Protein AF-A0A7G1IEY2-F1 (afdb_monomer_lite)

Sequence (251 aa):
MGYYARPDIPIHYLLADTFTVCDHYHSSLLGGTMPNRLYWISGTVNPDGDQGGPQIVEPSIQPKLTFSWRIMPQNLSDAGISWKVYNSKLLGGLNDTSLSRNGYVGSFKAAGDPRSDLARYGIAPTYPMDFVLDVINNRLPQVSWVVPLTVDSEHPSFPIAVGAVTIVNLIRTLLRNPAVWEKTALIIAYDEHGGFFDHVTPPTAPPGTPGEWIPNSVDINKVDGSGGIRGRSVWGTGCHVSLSLPTVEAG

Foldseek 3Di:
DDDDDCVQQVLVVVCVVVFDDDPQFAQFFQADQLQSLCCVWAVACPLACPFQDVPRYQDQFQQAQRGADDTPLVVCVVVVFFEAEAFACPVPPVPRGCQGHQHSLRNHNQCVPCPGPSNVGRGPHHPPPNVLVCLLVVNHTPYYHYRYHPQLQVQPVHRVVSVSVVVVVNVVSNVNHPVRVLPDWDFDDDNHDNPDDDPDDADFDPPPDPSFARPPADQLVPPPPSVPDHDGGGTHDGDTDTGDDDDPPDD

Organism: Mycobacterium kansasii (NCBI:txid1768)

pLDDT: mean 81.99, std 19.35, range [23.39, 98.5]

Radius of gyration: 19.22 Å; chains: 1; bounding box: 55×41×51 Å

Structure (mmCIF, N/CA/C/O backbone):
data_AF-A0A7G1IEY2-F1
#
_entry.id   AF-A0A7G1IEY2-F1
#
loop_
_atom_site.group_PDB
_atom_site.id
_atom_site.type_symbol
_atom_site.label_atom_id
_atom_site.label_alt_id
_atom_site.label_comp_id
_atom_site.label_asym_id
_atom_site.label_entity_id
_atom_site.label_seq_id
_atom_site.pdbx_PDB_ins_code
_atom_site.Cartn_x
_atom_site.Cartn_y
_atom_site.Cartn_z
_atom_site.occupancy
_atom_site.B_iso_or_equiv
_atom_site.auth_seq_id
_atom_site.auth_comp_id
_atom_site.auth_asym_id
_atom_site.auth_atom_id
_atom_site.pdbx_PDB_model_num
ATOM 1 N N . MET A 1 1 ? 26.577 -1.938 13.850 1.00 78.75 1 MET A N 1
ATOM 2 C CA . MET A 1 1 ? 25.259 -1.777 13.204 1.00 78.75 1 MET A CA 1
ATOM 3 C C . MET A 1 1 ? 24.301 -1.229 14.240 1.00 78.75 1 MET A C 1
ATOM 5 O O . MET A 1 1 ? 24.362 -1.698 15.371 1.00 78.75 1 MET A O 1
ATOM 9 N N . GLY A 1 2 ? 23.517 -0.207 13.900 1.00 87.12 2 GLY A N 1
ATOM 10 C CA . GLY A 1 2 ? 22.501 0.339 14.804 1.00 87.12 2 GLY A CA 1
ATOM 11 C C . GLY A 1 2 ? 21.216 -0.481 14.733 1.00 87.12 2 GLY A C 1
ATOM 12 O O . GLY A 1 2 ? 20.882 -0.987 13.666 1.00 87.12 2 GLY A O 1
ATOM 13 N N . TYR A 1 3 ? 20.524 -0.611 15.858 1.00 91.69 3 TYR A N 1
ATOM 14 C CA . TYR A 1 3 ? 19.170 -1.150 15.954 1.00 91.69 3 TYR A CA 1
ATOM 15 C C . TYR A 1 3 ? 18.439 -0.403 17.071 1.00 91.69 3 TYR A C 1
ATOM 17 O O . TYR A 1 3 ? 19.085 0.150 17.965 1.00 91.69 3 TYR A O 1
ATOM 25 N N . TYR A 1 4 ? 17.111 -0.383 17.013 1.00 92.75 4 TYR A N 1
ATOM 26 C CA . TYR A 1 4 ? 16.288 0.209 18.061 1.00 92.75 4 TYR A CA 1
ATOM 27 C C . TYR A 1 4 ? 15.948 -0.825 19.126 1.00 92.75 4 TYR A C 1
ATOM 29 O O . TYR A 1 4 ? 15.553 -1.949 18.818 1.00 92.75 4 TYR A O 1
ATOM 37 N N . ALA A 1 5 ? 16.090 -0.433 20.384 1.00 95.94 5 ALA A N 1
ATOM 38 C CA . ALA A 1 5 ? 15.617 -1.192 21.522 1.00 95.94 5 ALA A CA 1
ATOM 39 C C . ALA A 1 5 ? 14.199 -0.752 21.913 1.00 95.94 5 ALA A C 1
ATOM 41 O O . ALA A 1 5 ? 13.664 0.265 21.465 1.00 95.94 5 ALA A O 1
ATOM 42 N N . ARG A 1 6 ? 13.587 -1.513 22.822 1.00 96.00 6 ARG A N 1
ATOM 43 C CA . ARG A 1 6 ? 12.236 -1.247 23.333 1.00 96.00 6 ARG A CA 1
ATOM 44 C C . ARG A 1 6 ? 12.001 0.180 23.853 1.00 96.00 6 ARG A C 1
ATOM 46 O O . ARG A 1 6 ? 10.926 0.710 23.579 1.00 96.00 6 ARG A O 1
ATOM 53 N N . PRO A 1 7 ? 12.950 0.829 24.557 1.00 96.50 7 PRO A N 1
ATOM 54 C CA . PRO A 1 7 ? 12.790 2.222 24.976 1.00 96.50 7 PRO A CA 1
ATOM 55 C C . PRO A 1 7 ? 12.792 3.234 23.823 1.00 96.50 7 PRO A C 1
ATOM 57 O O . PRO A 1 7 ? 12.244 4.320 23.990 1.00 96.50 7 PRO A O 1
ATOM 60 N N . ASP A 1 8 ? 13.381 2.891 22.676 1.00 94.94 8 ASP A N 1
ATOM 61 C CA . ASP A 1 8 ? 13.518 3.812 21.545 1.00 94.94 8 ASP A CA 1
ATOM 62 C C . ASP A 1 8 ? 12.250 3.850 20.679 1.00 94.94 8 ASP A C 1
ATOM 64 O O . ASP A 1 8 ? 11.864 4.908 20.182 1.00 94.94 8 ASP A O 1
ATOM 68 N N . ILE A 1 9 ? 11.579 2.699 20.531 1.00 95.56 9 ILE A N 1
ATOM 69 C CA . ILE A 1 9 ? 10.346 2.527 19.740 1.00 95.56 9 ILE A CA 1
ATOM 70 C C . ILE A 1 9 ? 9.218 1.873 20.565 1.00 95.56 9 ILE A C 1
ATOM 72 O O . ILE A 1 9 ? 8.693 0.812 20.217 1.00 95.56 9 ILE A O 1
ATOM 76 N N . PRO A 1 10 ? 8.803 2.493 21.686 1.00 96.06 10 PRO A N 1
ATOM 77 C CA . PRO A 1 10 ? 7.892 1.866 22.643 1.00 96.06 10 PRO A CA 1
ATOM 78 C C . PRO A 1 10 ? 6.509 1.554 22.058 1.00 96.06 10 PRO A C 1
ATOM 80 O O . PRO A 1 10 ? 5.863 0.605 22.497 1.00 96.06 10 PRO A O 1
ATOM 83 N N . ILE A 1 11 ? 6.054 2.324 21.063 1.00 95.62 11 ILE A N 1
ATOM 84 C CA . ILE A 1 11 ? 4.777 2.084 20.379 1.00 95.62 11 ILE A CA 1
ATOM 85 C C . ILE A 1 11 ? 4.832 0.800 19.551 1.00 95.62 11 ILE A C 1
ATOM 87 O O . ILE A 1 11 ? 3.916 -0.009 19.642 1.00 95.62 11 ILE A O 1
ATOM 91 N N . HIS A 1 12 ? 5.904 0.572 18.794 1.00 95.69 12 HIS A N 1
ATOM 92 C CA . HIS A 1 12 ? 6.056 -0.629 17.971 1.00 95.69 12 HIS A CA 1
ATOM 93 C C . HIS A 1 12 ? 6.097 -1.890 18.827 1.00 95.69 12 HIS A C 1
ATOM 95 O O . HIS A 1 12 ? 5.390 -2.846 18.528 1.00 95.69 12 HIS A O 1
ATOM 101 N N . TYR A 1 13 ? 6.835 -1.869 19.941 1.00 96.31 13 TYR A N 1
ATOM 102 C CA . TYR A 1 13 ? 6.833 -2.995 20.878 1.00 96.31 13 TYR A CA 1
ATOM 103 C C . TYR A 1 13 ? 5.485 -3.189 21.572 1.00 96.31 13 TYR A C 1
ATOM 105 O O . TYR A 1 13 ? 5.075 -4.323 21.777 1.00 96.31 13 TYR A O 1
ATOM 113 N N . LEU A 1 14 ? 4.767 -2.112 21.912 1.00 95.69 14 LEU A N 1
ATOM 114 C CA . LEU A 1 14 ? 3.410 -2.236 22.445 1.00 95.69 14 LEU A CA 1
ATOM 115 C C . LEU A 1 14 ? 2.485 -2.944 21.444 1.00 95.69 14 LEU A C 1
ATOM 117 O O . LEU A 1 14 ? 1.708 -3.810 21.839 1.00 95.69 14 LEU A O 1
ATOM 121 N N . LEU A 1 15 ? 2.571 -2.593 20.160 1.00 95.31 15 LEU A N 1
ATOM 122 C CA . LEU A 1 15 ? 1.784 -3.241 19.112 1.00 95.31 15 LEU A CA 1
ATOM 123 C C . LEU A 1 15 ? 2.201 -4.699 18.918 1.00 95.31 15 LEU A C 1
ATOM 125 O O . LEU A 1 15 ? 1.326 -5.551 18.829 1.00 95.31 15 LEU A O 1
ATOM 129 N N . ALA A 1 16 ? 3.502 -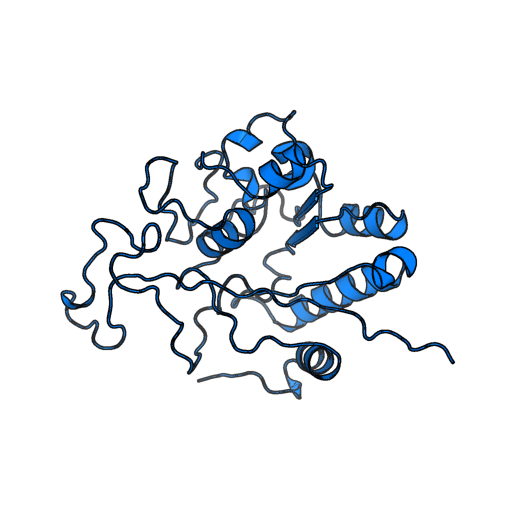4.987 18.923 1.00 95.19 16 ALA A N 1
ATOM 130 C CA . ALA A 1 16 ? 4.024 -6.345 18.816 1.00 95.19 16 ALA A CA 1
ATOM 131 C C . ALA A 1 16 ? 3.596 -7.247 19.986 1.00 95.19 16 ALA A C 1
ATOM 133 O O . ALA A 1 16 ? 3.288 -8.413 19.776 1.00 95.19 16 ALA A O 1
ATOM 134 N N . ASP A 1 17 ? 3.528 -6.708 21.206 1.00 96.38 17 ASP A N 1
ATOM 135 C CA . ASP A 1 17 ? 3.089 -7.466 22.385 1.00 96.38 17 ASP A CA 1
ATOM 136 C C . ASP A 1 17 ? 1.567 -7.680 22.419 1.00 96.38 17 ASP A C 1
ATOM 138 O O . ASP A 1 17 ? 1.076 -8.583 23.094 1.00 96.38 17 ASP A O 1
ATOM 142 N N . THR A 1 18 ? 0.809 -6.826 21.725 1.00 95.88 18 THR A N 1
ATOM 143 C CA . THR A 1 18 ? -0.663 -6.850 21.732 1.00 95.88 18 THR A CA 1
ATOM 144 C C . THR A 1 18 ? -1.237 -7.613 20.539 1.00 95.88 18 THR A C 1
ATOM 146 O O . THR A 1 18 ? -2.337 -8.160 20.624 1.00 95.88 18 THR A O 1
ATOM 149 N N . PHE A 1 19 ? -0.521 -7.636 19.415 1.00 94.56 19 PHE A N 1
ATOM 150 C CA . PHE A 1 19 ? -1.016 -8.114 18.131 1.00 94.56 19 PHE A CA 1
ATOM 151 C C . PHE A 1 19 ? -0.024 -9.042 17.427 1.00 94.56 19 PHE A C 1
ATOM 153 O O . PHE A 1 19 ? 1.097 -9.264 17.867 1.00 94.56 19 PHE A O 1
ATOM 160 N N . THR A 1 20 ? -0.447 -9.598 16.294 1.00 94.25 20 THR A N 1
ATOM 161 C CA . THR A 1 20 ? 0.386 -10.478 15.477 1.00 94.25 20 THR A CA 1
ATOM 162 C C . THR A 1 20 ? 1.483 -9.706 14.748 1.00 94.25 20 THR A C 1
ATOM 164 O O . THR A 1 20 ? 1.220 -8.701 14.086 1.00 94.25 20 THR A O 1
ATOM 167 N N . VAL A 1 21 ? 2.700 -10.244 14.805 1.00 93.81 21 VAL A N 1
ATOM 168 C CA . VAL A 1 21 ? 3.854 -9.805 14.014 1.00 93.81 21 VAL A CA 1
ATOM 169 C C . VAL A 1 21 ? 4.205 -10.891 13.000 1.00 93.81 21 VAL A C 1
ATOM 171 O O . VAL A 1 21 ? 4.172 -12.076 13.327 1.00 93.81 21 VAL A O 1
ATOM 174 N N . CYS A 1 22 ? 4.556 -10.490 11.777 1.00 91.31 22 CYS A N 1
ATOM 175 C CA . CYS A 1 22 ? 5.207 -11.368 10.805 1.00 91.31 22 CYS A CA 1
ATOM 176 C C . CYS A 1 22 ? 6.682 -10.975 10.707 1.00 91.31 22 CYS A C 1
ATOM 178 O O . CYS A 1 22 ? 7.017 -9.961 10.101 1.00 91.31 22 CYS A O 1
ATOM 180 N N . ASP A 1 23 ? 7.553 -11.780 11.306 1.00 91.31 23 ASP A N 1
ATOM 181 C CA . ASP A 1 23 ? 9.007 -11.579 11.374 1.00 91.31 23 ASP A CA 1
ATOM 182 C C . ASP A 1 23 ? 9.767 -12.160 10.167 1.00 91.31 23 ASP A C 1
ATOM 184 O O . ASP A 1 23 ? 10.987 -12.060 10.085 1.00 91.31 23 ASP A O 1
ATOM 188 N N . HIS A 1 24 ? 9.038 -12.720 9.197 1.00 90.75 24 HIS A N 1
ATOM 189 C CA . HIS A 1 24 ? 9.570 -13.237 7.934 1.00 90.75 24 HIS A CA 1
ATOM 190 C C . HIS A 1 24 ? 8.921 -12.544 6.718 1.00 90.75 24 HIS A C 1
ATOM 192 O O . HIS A 1 24 ? 8.562 -13.171 5.719 1.00 90.75 24 HIS A O 1
ATOM 198 N N . TYR A 1 25 ? 8.702 -11.229 6.841 1.00 87.75 25 TYR A N 1
ATOM 199 C CA . TYR A 1 25 ? 8.255 -10.350 5.759 1.00 87.75 25 TYR A CA 1
ATOM 200 C C . TYR A 1 25 ? 9.462 -9.762 5.023 1.00 87.75 25 TYR A C 1
ATOM 202 O O . TYR A 1 25 ? 10.374 -9.218 5.640 1.00 87.75 25 TYR A O 1
ATOM 210 N N . HIS A 1 26 ? 9.438 -9.824 3.693 1.00 87.75 26 HIS A N 1
ATOM 211 C CA . HIS A 1 26 ? 10.479 -9.265 2.838 1.00 87.75 26 HIS A CA 1
ATOM 212 C C . HIS A 1 26 ? 9.856 -8.317 1.818 1.00 87.75 26 HIS A C 1
ATOM 214 O O . HIS A 1 26 ? 8.783 -8.601 1.277 1.00 87.75 26 HIS A O 1
ATOM 220 N N . SER A 1 27 ? 10.546 -7.210 1.532 1.00 87.88 27 SER A N 1
ATOM 221 C CA . SER A 1 27 ? 10.193 -6.355 0.401 1.00 87.88 27 SER A CA 1
ATOM 222 C C . SER A 1 27 ? 10.304 -7.159 -0.893 1.00 87.88 27 SER A C 1
ATOM 224 O O . SER A 1 27 ? 11.197 -7.999 -1.041 1.00 87.88 27 SER A O 1
ATOM 226 N N . SER A 1 28 ? 9.397 -6.919 -1.837 1.00 86.69 28 SER A N 1
ATOM 227 C CA . SER A 1 28 ? 9.370 -7.711 -3.065 1.00 86.69 28 SER A CA 1
ATOM 228 C C . SER A 1 28 ? 10.597 -7.503 -3.932 1.00 86.69 28 SER A C 1
ATOM 230 O O . SER A 1 28 ? 11.113 -8.433 -4.544 1.00 86.69 28 SER A O 1
ATOM 232 N N . LEU A 1 29 ? 11.090 -6.273 -3.936 1.00 83.62 29 LEU A N 1
ATOM 233 C CA . LEU A 1 29 ? 12.282 -5.849 -4.629 1.00 83.62 29 LEU A CA 1
ATOM 234 C C . LEU A 1 29 ? 13.316 -5.380 -3.604 1.00 83.62 29 LEU A C 1
ATOM 236 O O . LEU A 1 29 ? 13.002 -4.589 -2.709 1.00 83.62 29 LEU A O 1
ATOM 240 N N . LEU A 1 30 ? 14.565 -5.832 -3.752 1.00 82.69 30 LEU A N 1
ATOM 241 C CA . LEU A 1 30 ? 15.707 -5.286 -3.010 1.00 82.69 30 LEU A CA 1
ATOM 242 C C . LEU A 1 30 ? 16.085 -3.916 -3.584 1.00 82.69 30 LEU A C 1
ATOM 244 O O . LEU A 1 30 ? 17.053 -3.771 -4.327 1.00 82.69 30 LEU A O 1
ATOM 248 N N . GLY A 1 31 ? 15.264 -2.917 -3.279 1.00 81.56 31 GLY A N 1
ATOM 249 C CA . GLY A 1 31 ? 15.414 -1.544 -3.739 1.00 81.56 31 GLY A CA 1
ATOM 250 C C . GLY A 1 31 ? 14.391 -0.627 -3.081 1.00 81.56 31 GLY A C 1
ATOM 251 O O . GLY A 1 31 ? 13.874 -0.938 -2.014 1.00 81.56 31 GLY A O 1
ATOM 252 N N . GLY A 1 32 ? 14.134 0.517 -3.713 1.00 83.56 32 GLY A N 1
ATOM 253 C CA . GLY A 1 32 ? 13.407 1.621 -3.088 1.00 83.56 32 GLY A CA 1
ATOM 254 C C . GLY A 1 32 ? 11.892 1.442 -2.962 1.00 83.56 32 GLY A C 1
ATOM 255 O O . GLY A 1 32 ? 11.300 0.419 -3.311 1.00 83.56 32 GLY A O 1
ATOM 256 N N . THR A 1 33 ? 11.259 2.504 -2.486 1.00 86.19 33 THR A N 1
ATOM 257 C CA . THR A 1 33 ? 9.818 2.650 -2.301 1.00 86.19 33 THR A CA 1
ATOM 258 C C . THR A 1 33 ? 8.989 2.339 -3.551 1.00 86.19 33 THR A C 1
ATOM 260 O O . THR A 1 33 ? 8.067 1.526 -3.495 1.00 86.19 33 THR A O 1
ATOM 263 N N . MET A 1 34 ? 9.257 2.996 -4.681 1.00 86.56 34 MET A N 1
ATOM 264 C CA . MET A 1 34 ? 8.423 2.934 -5.881 1.00 86.56 34 MET A CA 1
ATOM 265 C C . MET A 1 34 ? 8.225 1.500 -6.401 1.00 86.56 34 MET A C 1
ATOM 267 O O . MET A 1 34 ? 7.067 1.097 -6.538 1.00 86.56 34 MET A O 1
ATOM 271 N N . PRO A 1 35 ? 9.279 0.700 -6.664 1.00 88.31 35 PRO A N 1
ATOM 272 C CA . PRO A 1 35 ? 9.100 -0.689 -7.087 1.00 88.31 35 PRO A CA 1
ATOM 273 C C . PRO A 1 35 ? 8.279 -1.523 -6.096 1.00 88.31 35 PRO A C 1
ATOM 275 O O . PRO A 1 35 ? 7.392 -2.271 -6.503 1.00 88.31 35 PRO A O 1
ATOM 278 N N . ASN A 1 36 ? 8.529 -1.378 -4.795 1.00 89.31 36 ASN A N 1
ATOM 279 C CA . ASN A 1 36 ? 7.831 -2.160 -3.778 1.00 89.31 36 ASN A CA 1
ATOM 280 C C . ASN A 1 36 ? 6.355 -1.766 -3.629 1.00 89.31 36 ASN A C 1
ATOM 282 O O . ASN A 1 36 ? 5.488 -2.629 -3.497 1.00 89.31 36 ASN A O 1
ATOM 286 N N . ARG A 1 37 ? 6.025 -0.478 -3.766 1.00 88.44 37 ARG A N 1
ATOM 287 C CA . ARG A 1 37 ? 4.627 -0.026 -3.821 1.00 88.44 37 ARG A CA 1
ATOM 288 C C . ARG A 1 37 ? 3.913 -0.471 -5.103 1.00 88.44 37 ARG A C 1
ATOM 290 O O . ARG A 1 37 ? 2.706 -0.712 -5.067 1.00 88.44 37 ARG A O 1
ATOM 297 N N . LEU A 1 38 ? 4.628 -0.631 -6.222 1.00 90.31 38 LEU A N 1
ATOM 298 C CA . LEU A 1 38 ? 4.069 -1.260 -7.427 1.00 90.31 38 LEU A CA 1
ATOM 299 C C . LEU A 1 38 ? 3.743 -2.740 -7.183 1.00 90.31 38 LEU A C 1
ATOM 301 O O . LEU A 1 38 ? 2.665 -3.189 -7.580 1.00 90.31 38 LEU A O 1
ATOM 305 N N . TYR A 1 39 ? 4.591 -3.472 -6.457 1.00 90.62 39 TYR A N 1
ATOM 306 C CA . TYR A 1 39 ? 4.270 -4.831 -6.012 1.00 90.62 39 TYR A CA 1
ATOM 307 C C . TYR A 1 39 ? 3.038 -4.871 -5.103 1.00 90.62 39 TYR A C 1
ATOM 309 O O . TYR A 1 39 ? 2.142 -5.673 -5.352 1.00 90.62 39 TYR A O 1
ATOM 317 N N . TRP A 1 40 ? 2.917 -3.966 -4.129 1.00 88.62 40 TRP A N 1
ATOM 318 C CA . TRP A 1 40 ? 1.731 -3.902 -3.264 1.00 88.62 40 TRP A CA 1
ATOM 319 C C . TRP A 1 40 ? 0.417 -3.727 -4.028 1.00 88.62 40 TRP A C 1
ATOM 321 O O . TRP A 1 40 ? -0.602 -4.289 -3.631 1.00 88.62 40 TRP A O 1
ATOM 331 N N . ILE A 1 41 ? 0.421 -2.940 -5.108 1.00 89.12 41 ILE A N 1
ATOM 332 C CA . ILE A 1 41 ? -0.809 -2.622 -5.841 1.00 89.12 41 ILE A CA 1
ATOM 333 C C . ILE A 1 41 ? -1.055 -3.515 -7.057 1.00 89.12 41 ILE A C 1
ATOM 335 O O . ILE A 1 41 ? -2.176 -3.560 -7.558 1.00 89.12 41 ILE A O 1
ATOM 339 N N . SER A 1 42 ? -0.031 -4.189 -7.578 1.00 90.94 42 SER A N 1
ATOM 340 C CA . SER A 1 42 ? -0.128 -4.900 -8.860 1.00 90.94 42 SER A CA 1
ATOM 341 C C . SER A 1 42 ? 0.572 -6.252 -8.913 1.00 90.94 42 SER A C 1
ATOM 343 O O . SER A 1 42 ? 0.361 -6.989 -9.869 1.00 90.94 42 SER A O 1
ATOM 345 N N . GLY A 1 43 ? 1.379 -6.594 -7.907 1.00 90.62 43 GLY A N 1
ATOM 346 C CA . GLY A 1 43 ? 2.148 -7.837 -7.877 1.00 90.62 43 GLY A CA 1
ATOM 347 C C . GLY A 1 43 ? 3.300 -7.889 -8.883 1.00 90.62 43 GLY A C 1
ATOM 348 O O . GLY A 1 43 ? 3.855 -8.959 -9.100 1.00 90.62 43 GLY A O 1
ATOM 349 N N . THR A 1 44 ? 3.658 -6.772 -9.525 1.00 90.19 44 THR A N 1
ATOM 350 C CA . THR A 1 44 ? 4.727 -6.739 -10.528 1.00 90.19 44 THR A CA 1
ATOM 351 C C . THR A 1 44 ? 5.321 -5.340 -10.706 1.00 90.19 44 THR A C 1
ATOM 353 O O . THR A 1 44 ? 4.692 -4.327 -10.400 1.00 90.19 44 THR A O 1
ATOM 356 N N . VAL A 1 45 ? 6.530 -5.288 -11.265 1.00 90.00 45 VAL A N 1
ATOM 357 C CA . VAL A 1 45 ? 7.175 -4.073 -11.802 1.00 90.00 45 VAL A CA 1
ATOM 358 C C . VAL A 1 45 ? 7.243 -4.075 -13.334 1.00 90.00 45 VAL A C 1
ATOM 360 O O . VAL A 1 45 ? 7.926 -3.235 -13.921 1.00 90.00 45 VAL A O 1
ATOM 363 N N . ASN A 1 46 ? 6.547 -5.021 -13.973 1.00 91.31 46 ASN A N 1
ATOM 364 C CA . ASN A 1 46 ? 6.570 -5.301 -15.408 1.00 91.31 46 ASN A CA 1
ATOM 365 C C . ASN A 1 46 ? 7.983 -5.627 -15.944 1.00 91.31 46 ASN A C 1
ATOM 367 O O . ASN A 1 46 ? 8.553 -4.826 -16.695 1.00 91.31 46 ASN A O 1
ATOM 371 N N . PRO A 1 47 ? 8.562 -6.782 -15.550 1.00 86.31 47 PRO A N 1
ATOM 372 C CA . PRO A 1 47 ? 9.955 -7.160 -15.826 1.00 86.31 47 PRO A CA 1
ATOM 373 C C . PRO A 1 47 ? 10.313 -7.185 -17.319 1.00 86.31 47 PRO A C 1
ATOM 375 O O . PRO A 1 47 ? 11.446 -6.861 -17.669 1.00 86.31 47 PRO A O 1
ATOM 378 N N . ASP A 1 48 ? 9.352 -7.510 -18.187 1.00 86.25 48 ASP A N 1
ATOM 379 C CA . ASP A 1 48 ? 9.547 -7.592 -19.642 1.00 86.25 48 ASP A CA 1
ATOM 380 C C . ASP A 1 48 ? 9.626 -6.214 -20.324 1.00 86.25 48 ASP A C 1
ATOM 382 O O . ASP A 1 48 ? 10.091 -6.091 -21.455 1.00 86.25 48 ASP A O 1
ATOM 386 N N . GLY A 1 49 ? 9.201 -5.156 -19.628 1.00 88.69 49 GLY A N 1
ATOM 387 C CA . GLY A 1 49 ? 9.322 -3.763 -20.067 1.00 88.69 49 GLY A CA 1
ATOM 388 C C . GLY A 1 49 ? 8.371 -3.294 -21.173 1.00 88.69 49 GLY A C 1
ATOM 389 O O . GLY A 1 49 ? 8.358 -2.118 -21.529 1.00 88.69 49 GLY A O 1
ATOM 390 N N . ASP A 1 50 ? 7.503 -4.165 -21.665 1.00 90.94 50 ASP A N 1
ATOM 391 C CA . ASP A 1 50 ? 6.501 -3.894 -22.701 1.00 90.94 50 ASP A CA 1
ATOM 392 C C . ASP A 1 50 ? 5.358 -2.946 -22.274 1.00 90.94 50 ASP A C 1
ATOM 394 O O . ASP A 1 50 ? 4.695 -2.351 -23.125 1.00 90.94 50 ASP A O 1
ATOM 398 N N . GLN A 1 51 ? 5.144 -2.740 -20.970 1.00 93.62 51 GLN A N 1
ATOM 399 C CA . GLN A 1 51 ? 4.057 -1.916 -20.422 1.00 93.62 51 GLN A CA 1
ATOM 400 C C . GLN A 1 51 ? 4.546 -0.691 -19.632 1.00 93.62 51 GLN A C 1
ATOM 402 O O . GLN A 1 51 ? 3.787 -0.123 -18.837 1.00 93.62 51 GLN A O 1
ATOM 407 N N . GLY A 1 52 ? 5.785 -0.252 -19.882 1.00 91.38 52 GLY A N 1
ATOM 408 C CA . GLY A 1 52 ? 6.406 0.932 -19.272 1.00 91.38 52 GLY A CA 1
ATOM 409 C C . GLY A 1 52 ? 7.330 0.638 -18.086 1.00 91.38 52 GLY A C 1
ATOM 410 O O . GLY A 1 52 ? 7.842 1.579 -17.485 1.00 91.38 52 GLY A O 1
ATOM 411 N N . GLY A 1 53 ? 7.526 -0.638 -17.743 1.00 89.75 53 GLY A N 1
ATOM 412 C CA . GLY A 1 53 ? 8.585 -1.089 -16.834 1.00 89.75 53 GLY A CA 1
ATOM 413 C C . GLY A 1 53 ? 9.894 -1.416 -17.576 1.00 89.75 53 GLY A C 1
ATOM 414 O O . GLY A 1 53 ? 10.060 -1.002 -18.723 1.00 89.75 53 GLY A O 1
ATOM 415 N N . PRO A 1 54 ? 10.805 -2.196 -16.972 1.00 90.62 54 PRO A N 1
ATOM 416 C CA . PRO A 1 54 ? 10.803 -2.591 -15.567 1.00 90.62 54 PRO A CA 1
ATOM 417 C C . PRO A 1 54 ? 11.108 -1.387 -14.660 1.00 90.62 54 PRO A C 1
ATOM 419 O O . PRO A 1 54 ? 12.152 -0.747 -14.794 1.00 90.62 54 PRO A O 1
ATOM 422 N N . GLN A 1 55 ? 10.219 -1.063 -13.715 1.00 88.56 55 GLN A N 1
ATOM 423 C CA . GLN A 1 55 ? 10.491 -0.006 -12.730 1.00 88.56 55 GLN A CA 1
ATOM 424 C C . GLN A 1 55 ? 11.254 -0.601 -11.546 1.00 88.56 55 GLN A C 1
ATOM 426 O O . GLN A 1 55 ? 10.645 -1.114 -10.617 1.00 88.56 55 GLN A O 1
ATOM 431 N N . ILE A 1 56 ? 12.584 -0.538 -11.586 1.00 86.00 56 ILE A N 1
ATOM 432 C CA . ILE A 1 56 ? 13.466 -1.202 -10.600 1.00 86.00 56 ILE A CA 1
ATOM 433 C C . ILE A 1 56 ? 14.324 -0.228 -9.787 1.00 86.00 56 ILE A C 1
ATOM 435 O O . ILE A 1 56 ? 15.036 -0.635 -8.875 1.00 86.00 56 ILE A O 1
ATOM 439 N N . VAL A 1 57 ? 14.266 1.060 -10.126 1.00 84.25 57 VAL A N 1
ATOM 440 C CA . VAL A 1 57 ? 15.001 2.136 -9.456 1.00 84.25 57 VAL A CA 1
ATOM 441 C C . VAL A 1 57 ? 14.006 3.102 -8.833 1.00 84.25 57 VAL A C 1
ATOM 443 O O . VAL A 1 57 ? 12.911 3.295 -9.362 1.00 84.25 57 VAL A O 1
ATOM 446 N N . GLU A 1 58 ? 14.395 3.729 -7.729 1.00 84.25 58 GLU A N 1
ATOM 447 C CA . GLU A 1 58 ? 13.654 4.847 -7.159 1.00 84.25 58 GLU A CA 1
ATOM 448 C C . GLU A 1 58 ? 13.812 6.091 -8.048 1.00 84.25 58 GLU A C 1
ATOM 450 O O . GLU A 1 58 ? 14.928 6.603 -8.188 1.00 84.25 58 GLU A O 1
ATOM 455 N N . PRO A 1 59 ? 12.746 6.588 -8.693 1.00 80.31 59 PRO A N 1
ATOM 456 C CA . PRO A 1 59 ? 12.875 7.727 -9.581 1.00 80.31 59 PRO A CA 1
ATOM 457 C C . PRO A 1 59 ? 12.879 9.030 -8.770 1.00 80.31 59 PRO A C 1
ATOM 459 O O . PRO A 1 59 ? 12.082 9.209 -7.853 1.00 80.31 59 PRO A O 1
ATOM 462 N N . SER A 1 60 ? 13.724 9.994 -9.146 1.00 76.69 60 SER A N 1
ATOM 463 C CA . SER A 1 60 ? 13.749 11.313 -8.484 1.00 76.69 60 SER A CA 1
ATOM 464 C C . SER A 1 60 ? 12.436 12.090 -8.649 1.00 76.69 60 SER A C 1
ATOM 466 O O . SER A 1 60 ? 12.104 12.935 -7.822 1.00 76.69 60 SER A O 1
ATOM 468 N N . ILE A 1 61 ? 11.699 11.812 -9.728 1.00 78.00 61 ILE A N 1
ATOM 469 C CA . ILE A 1 61 ? 10.391 12.392 -10.036 1.00 78.00 61 ILE A CA 1
ATOM 470 C C . ILE A 1 61 ? 9.430 11.248 -10.311 1.00 78.00 61 ILE A C 1
ATOM 472 O O . ILE A 1 61 ? 9.775 10.301 -11.018 1.00 78.00 61 ILE A O 1
ATOM 476 N N . GLN A 1 62 ? 8.209 11.350 -9.795 1.00 79.31 62 GLN A N 1
ATOM 477 C CA . GLN A 1 62 ? 7.206 10.327 -10.027 1.00 79.31 62 GLN A CA 1
ATOM 478 C C . GLN A 1 62 ? 6.930 10.138 -11.539 1.00 79.31 62 GLN A C 1
ATOM 480 O O . GLN A 1 62 ? 6.574 11.105 -12.220 1.00 79.31 62 GLN A O 1
ATOM 485 N N . PRO A 1 63 ? 7.004 8.903 -12.073 1.00 83.62 63 PRO A N 1
ATOM 486 C CA . PRO A 1 63 ? 6.599 8.614 -13.444 1.00 83.62 63 PRO A CA 1
ATOM 487 C C . PRO A 1 63 ? 5.080 8.761 -13.541 1.00 83.62 63 PRO A C 1
ATOM 489 O O . PRO A 1 63 ? 4.351 8.022 -12.886 1.00 83.62 63 PRO A O 1
ATOM 492 N N . LYS A 1 64 ? 4.581 9.740 -14.299 1.00 86.00 64 LYS A N 1
ATOM 493 C CA . LYS A 1 64 ? 3.140 10.007 -14.439 1.00 86.00 64 LYS A CA 1
ATOM 494 C C . LYS A 1 64 ? 2.601 9.378 -15.709 1.00 86.00 64 LYS A C 1
ATOM 496 O O . LYS A 1 64 ? 3.133 9.639 -16.782 1.00 86.00 64 LYS A O 1
ATOM 501 N N . LEU A 1 65 ? 1.506 8.623 -15.584 1.00 89.25 65 LEU A N 1
ATOM 502 C CA . LEU A 1 65 ? 0.844 7.962 -16.717 1.00 89.25 65 LEU A CA 1
ATOM 503 C C . LEU A 1 65 ? 1.827 7.162 -17.600 1.00 89.25 65 LEU A C 1
ATOM 505 O O . LEU A 1 65 ? 1.698 7.108 -18.823 1.00 89.25 65 LEU A O 1
ATOM 509 N N . THR A 1 66 ? 2.830 6.551 -16.977 1.00 91.69 66 THR A N 1
ATOM 510 C CA . THR A 1 66 ? 3.873 5.783 -17.662 1.00 91.69 66 THR A CA 1
ATOM 511 C C . THR A 1 66 ? 3.438 4.334 -17.831 1.00 91.69 66 THR A C 1
ATOM 513 O O . THR A 1 66 ? 3.567 3.759 -18.912 1.00 91.69 66 THR A O 1
ATOM 516 N N . PHE A 1 67 ? 2.870 3.761 -16.773 1.00 94.06 67 PHE A N 1
ATOM 517 C CA . PHE A 1 67 ? 2.585 2.338 -16.672 1.00 94.06 67 PHE A CA 1
ATOM 518 C C . PHE A 1 67 ? 1.232 1.992 -17.273 1.00 94.06 67 PHE A C 1
ATOM 520 O O . PHE A 1 67 ? 0.269 2.750 -17.154 1.00 94.06 67 PHE A O 1
ATOM 527 N N . SER A 1 68 ? 1.151 0.847 -17.940 1.00 96.19 68 SER A N 1
ATOM 528 C CA . SER A 1 68 ? -0.062 0.430 -18.659 1.00 96.19 68 SER A CA 1
ATOM 529 C C . SER A 1 68 ? -0.577 -0.955 -18.292 1.00 96.19 68 SER A C 1
ATOM 531 O O . SER A 1 68 ? -1.627 -1.347 -18.798 1.00 96.19 68 SER A O 1
ATOM 533 N N . TRP A 1 69 ? 0.108 -1.662 -17.391 1.00 95.19 69 TRP A N 1
ATOM 534 C CA . TRP A 1 69 ? -0.384 -2.930 -16.870 1.00 95.19 69 TRP A CA 1
ATOM 535 C C . TRP A 1 69 ? -1.558 -2.724 -15.916 1.00 95.19 69 TRP A C 1
ATOM 537 O O . TRP A 1 69 ? -1.816 -1.629 -15.405 1.00 95.19 69 TRP A O 1
ATOM 547 N N . ARG A 1 70 ? -2.286 -3.814 -15.701 1.00 95.06 70 ARG A N 1
ATOM 548 C CA . ARG A 1 70 ? -3.472 -3.847 -14.856 1.00 95.06 70 ARG A CA 1
ATOM 549 C C . ARG A 1 70 ? -3.093 -3.986 -13.384 1.00 95.06 70 ARG A C 1
ATOM 551 O O . ARG A 1 70 ? -2.172 -4.723 -13.049 1.00 95.06 70 ARG A O 1
ATOM 558 N N . ILE A 1 71 ? -3.840 -3.317 -12.508 1.00 94.88 71 ILE A N 1
ATOM 559 C CA . ILE A 1 71 ? -3.581 -3.292 -11.061 1.00 94.88 71 ILE A CA 1
ATOM 560 C C . ILE A 1 71 ? -4.773 -3.775 -10.230 1.00 94.88 71 ILE A C 1
ATOM 562 O O . ILE A 1 71 ? -5.915 -3.775 -10.694 1.00 94.88 71 ILE A O 1
ATOM 566 N N . MET A 1 72 ? -4.517 -4.144 -8.973 1.00 95.69 72 MET A N 1
ATOM 567 C CA . MET A 1 72 ? -5.512 -4.673 -8.038 1.00 95.69 72 MET A CA 1
ATOM 568 C C . MET A 1 72 ? -6.754 -3.776 -7.876 1.00 95.69 72 MET A C 1
ATOM 570 O O . MET A 1 72 ? -7.859 -4.308 -7.926 1.00 95.69 72 MET A O 1
ATOM 574 N N . PRO A 1 73 ? -6.649 -2.436 -7.783 1.00 95.69 73 PRO A N 1
ATOM 575 C CA . PRO A 1 73 ? -7.822 -1.564 -7.763 1.00 95.69 73 PRO A CA 1
ATOM 576 C C . PRO A 1 73 ? -8.796 -1.752 -8.932 1.00 95.69 73 PRO A C 1
ATOM 578 O O . PRO A 1 73 ? -10.004 -1.677 -8.743 1.00 95.69 73 PRO A O 1
ATOM 581 N N . GLN A 1 74 ? -8.300 -2.058 -10.135 1.00 96.88 74 GLN A N 1
ATOM 582 C CA . GLN A 1 74 ? -9.176 -2.348 -11.275 1.00 96.88 74 GLN A CA 1
ATOM 583 C C . GLN A 1 74 ? -9.880 -3.699 -11.101 1.00 96.88 74 GLN A C 1
ATOM 585 O O . GLN A 1 74 ? -11.056 -3.816 -11.427 1.00 96.88 74 GLN A O 1
ATOM 590 N N . ASN A 1 75 ? -9.193 -4.704 -10.539 1.00 97.56 75 ASN A N 1
ATOM 591 C CA . ASN A 1 75 ? -9.816 -5.987 -10.183 1.00 97.56 75 ASN A CA 1
ATOM 592 C C . ASN A 1 75 ? -10.924 -5.803 -9.142 1.00 97.56 75 ASN A C 1
ATOM 594 O O . ASN A 1 75 ? -11.981 -6.413 -9.269 1.00 97.56 75 ASN A O 1
ATOM 598 N N . LEU A 1 76 ? -10.701 -4.946 -8.144 1.00 97.94 76 LEU A N 1
ATOM 599 C CA . LEU A 1 76 ? -11.697 -4.633 -7.121 1.00 97.94 76 LEU A CA 1
ATOM 600 C C . LEU A 1 76 ? -12.910 -3.906 -7.707 1.00 97.94 76 LEU A C 1
ATOM 602 O O . LEU A 1 76 ? -14.037 -4.307 -7.425 1.00 97.94 76 LEU A O 1
ATOM 606 N N . SER A 1 77 ? -12.688 -2.900 -8.560 1.00 97.50 77 SER A N 1
ATOM 607 C CA . SER A 1 77 ? -13.763 -2.207 -9.282 1.00 97.50 77 SER A CA 1
ATOM 608 C C . SER A 1 77 ? -14.610 -3.167 -10.117 1.00 97.50 77 SER A C 1
ATOM 610 O O . SER A 1 77 ? -15.832 -3.166 -9.983 1.00 97.50 77 SER A O 1
ATOM 612 N N . ASP A 1 78 ? -13.981 -4.031 -10.919 1.00 98.06 78 ASP A N 1
ATOM 613 C CA . ASP A 1 78 ? -14.698 -4.993 -11.768 1.00 98.06 78 ASP A CA 1
ATOM 614 C C . ASP A 1 78 ? -15.481 -6.029 -10.937 1.00 98.06 78 ASP A C 1
ATOM 616 O O . ASP A 1 78 ? -16.530 -6.509 -11.364 1.00 98.06 78 ASP A O 1
ATOM 620 N N . ALA A 1 79 ? -15.006 -6.339 -9.725 1.00 98.31 79 ALA A N 1
ATOM 621 C CA . ALA A 1 79 ? -15.687 -7.210 -8.768 1.00 98.31 79 ALA A CA 1
ATOM 622 C C . ALA A 1 79 ? -16.757 -6.493 -7.916 1.00 98.31 79 ALA A C 1
ATOM 624 O O . ALA A 1 79 ? -17.397 -7.131 -7.080 1.00 98.31 79 ALA A O 1
ATOM 625 N N . GLY A 1 80 ? -16.943 -5.178 -8.078 1.00 98.06 80 GLY A N 1
ATOM 626 C CA . GLY A 1 80 ? -17.860 -4.383 -7.255 1.00 98.06 80 GLY A CA 1
ATOM 627 C C . GLY A 1 80 ? -17.430 -4.246 -5.788 1.00 98.06 80 GLY A C 1
ATOM 628 O O . GLY A 1 80 ? -18.255 -3.914 -4.937 1.00 98.06 80 GLY A O 1
ATOM 629 N N . ILE A 1 81 ? -16.157 -4.504 -5.476 1.00 98.50 81 ILE A N 1
ATOM 630 C CA . ILE A 1 81 ? -15.600 -4.368 -4.128 1.00 98.50 81 ILE A CA 1
ATOM 631 C C 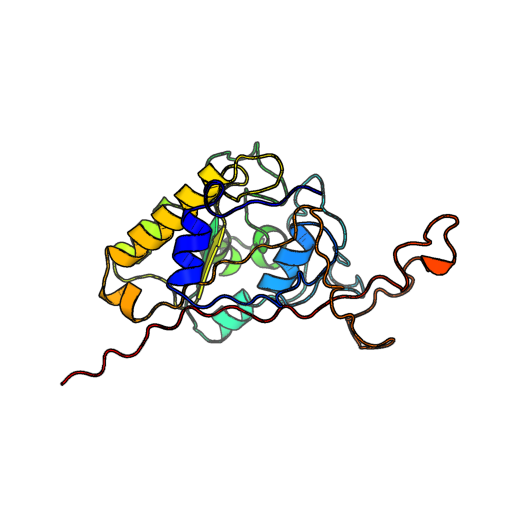. ILE A 1 81 ? -15.172 -2.918 -3.932 1.00 98.50 81 ILE A C 1
ATOM 633 O O . ILE A 1 81 ? -14.354 -2.387 -4.681 1.00 98.50 81 ILE A O 1
ATOM 637 N N . SER A 1 82 ? -15.714 -2.269 -2.903 1.00 98.44 82 SER A N 1
ATOM 638 C CA . SER A 1 82 ? -15.391 -0.869 -2.617 1.00 98.44 82 SER A CA 1
ATOM 639 C C . SER A 1 82 ? -13.941 -0.711 -2.154 1.00 98.44 82 SER A C 1
ATOM 641 O O . SER A 1 82 ? -13.479 -1.421 -1.257 1.00 98.44 82 SER A O 1
ATOM 643 N N . TRP A 1 83 ? -13.228 0.257 -2.730 1.00 98.19 83 TRP A N 1
ATOM 644 C CA . TRP A 1 83 ? -11.832 0.507 -2.389 1.00 98.19 83 TRP A CA 1
ATOM 645 C C . TRP A 1 83 ? -11.467 1.989 -2.459 1.00 98.19 83 TRP A C 1
ATOM 647 O O . TRP A 1 83 ? -12.096 2.732 -3.210 1.00 98.19 83 TRP A O 1
ATOM 657 N N . LYS A 1 84 ? -10.459 2.420 -1.688 1.00 97.31 84 LYS A N 1
ATOM 658 C CA . LYS A 1 84 ? -9.833 3.754 -1.802 1.00 97.31 84 LYS A CA 1
ATOM 659 C C . LYS A 1 84 ? -8.351 3.721 -1.425 1.00 97.31 84 LYS A C 1
ATOM 661 O O . LYS A 1 84 ? -7.939 2.953 -0.558 1.00 97.31 84 LYS A O 1
ATOM 666 N N . VAL A 1 85 ? -7.567 4.611 -2.033 1.00 93.56 85 VAL A N 1
ATOM 667 C CA . VAL A 1 85 ? -6.203 4.949 -1.605 1.00 93.56 85 VAL A CA 1
ATOM 668 C C . VAL A 1 85 ? -6.213 6.372 -1.047 1.00 93.56 85 VAL A C 1
ATOM 670 O O . VAL A 1 85 ? -6.462 7.337 -1.767 1.00 93.56 85 VAL A O 1
ATOM 673 N N . TYR A 1 86 ? -5.935 6.504 0.245 1.00 92.75 86 TYR A N 1
ATOM 674 C CA . TYR A 1 86 ? -5.840 7.773 0.952 1.00 92.75 86 TYR A CA 1
ATOM 675 C C . TYR A 1 86 ? -4.378 8.211 1.003 1.00 92.75 86 TYR A C 1
ATOM 677 O O . TYR A 1 86 ? -3.574 7.610 1.712 1.00 92.75 86 TYR A O 1
ATOM 685 N N . ASN A 1 87 ? -4.035 9.268 0.267 1.00 86.69 87 ASN A N 1
ATOM 686 C CA . ASN A 1 87 ? -2.684 9.836 0.255 1.00 86.69 87 ASN A CA 1
ATOM 687 C C . ASN A 1 87 ? -2.670 11.208 0.937 1.00 86.69 87 ASN A C 1
ATOM 689 O O . ASN A 1 87 ? -3.619 11.987 0.798 1.00 86.69 87 ASN A O 1
ATOM 693 N N . SER A 1 88 ? -1.584 11.547 1.631 1.00 80.56 88 SER A N 1
ATOM 694 C CA . SER A 1 88 ? -1.393 12.920 2.111 1.00 80.56 88 SER A CA 1
ATOM 695 C C . SER A 1 88 ? -1.053 13.867 0.958 1.00 80.56 88 SER A C 1
ATOM 697 O O . SER A 1 88 ? -0.074 13.672 0.243 1.00 80.56 88 SER A O 1
ATOM 699 N N . LYS A 1 89 ? -1.838 14.940 0.800 1.00 76.12 89 LYS A N 1
ATOM 700 C CA . LYS A 1 89 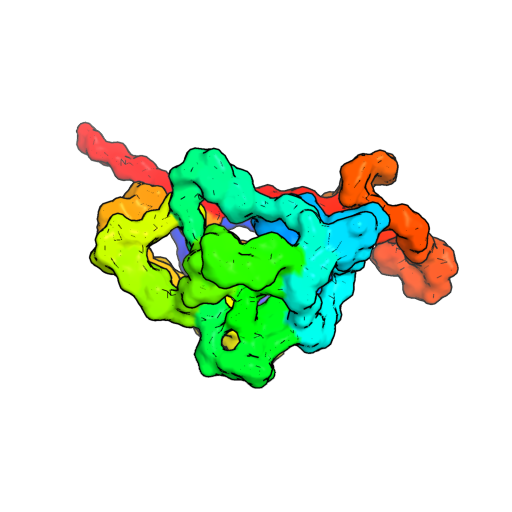? -1.634 15.971 -0.240 1.00 76.12 89 LYS A CA 1
ATOM 701 C C . LYS A 1 89 ? -1.098 17.295 0.304 1.00 76.12 89 LYS A C 1
ATOM 703 O O . LYS A 1 89 ? -1.045 18.280 -0.431 1.00 76.12 89 LYS A O 1
ATOM 708 N N . LEU A 1 90 ? -0.706 17.327 1.579 1.00 68.69 90 LEU A N 1
ATOM 709 C CA . LEU A 1 90 ? -0.390 18.550 2.324 1.00 68.69 90 LEU A CA 1
ATOM 710 C C . LEU A 1 90 ? 0.698 19.414 1.661 1.00 68.69 90 LEU A C 1
ATOM 712 O O . LEU A 1 90 ? 0.599 20.635 1.674 1.00 68.69 90 LEU A O 1
ATOM 716 N N . LEU A 1 91 ? 1.706 18.795 1.039 1.00 61.22 91 LEU A N 1
ATOM 717 C CA . LEU A 1 91 ? 2.811 19.510 0.381 1.00 61.22 91 LEU A CA 1
ATOM 718 C C . LEU A 1 91 ? 2.556 19.835 -1.105 1.00 61.22 91 LEU A C 1
ATOM 720 O O . LEU A 1 91 ? 3.434 20.365 -1.788 1.00 61.22 91 LEU A O 1
ATOM 724 N N . GLY A 1 92 ? 1.352 19.553 -1.616 1.00 59.84 92 GLY A N 1
ATOM 725 C CA . GLY A 1 92 ? 0.925 19.937 -2.960 1.00 59.84 92 GLY A CA 1
ATOM 726 C C . GLY A 1 92 ? 1.913 19.536 -4.063 1.00 59.84 92 GLY A C 1
ATOM 727 O O . GLY A 1 92 ? 2.463 18.438 -4.066 1.00 59.84 92 GLY A O 1
ATOM 728 N N . GLY A 1 93 ? 2.126 20.432 -5.034 1.00 51.44 93 GLY A N 1
ATOM 729 C CA . GLY A 1 93 ? 2.998 20.188 -6.190 1.00 51.44 93 GLY A CA 1
ATOM 730 C C . GLY A 1 93 ? 4.495 20.297 -5.976 1.00 51.44 93 GLY A C 1
ATOM 731 O O . GLY A 1 93 ? 5.239 19.946 -6.883 1.00 51.44 93 GLY A O 1
ATOM 732 N N . LEU A 1 94 ? 4.923 20.718 -4.788 1.00 49.72 94 LEU A N 1
ATOM 733 C CA . LEU A 1 94 ? 6.330 20.707 -4.390 1.00 49.72 94 LEU A CA 1
ATOM 734 C C . LEU A 1 94 ? 6.802 19.295 -4.005 1.00 49.72 94 LEU A C 1
ATOM 736 O O . LEU A 1 94 ? 7.991 19.082 -3.802 1.00 49.72 94 LEU A O 1
ATOM 740 N N . ASN A 1 95 ? 5.874 18.332 -3.933 1.00 52.50 95 ASN A N 1
ATOM 741 C CA . ASN A 1 95 ? 6.117 16.953 -3.529 1.00 52.50 95 ASN A CA 1
ATOM 742 C C . ASN A 1 95 ? 5.745 15.939 -4.630 1.00 52.50 95 ASN A C 1
ATOM 744 O O . ASN A 1 95 ? 5.094 14.929 -4.379 1.00 52.50 95 ASN A O 1
ATOM 748 N N . ASP A 1 96 ? 6.161 16.216 -5.870 1.00 52.41 96 ASP A N 1
ATOM 749 C CA . ASP A 1 96 ? 6.048 15.316 -7.038 1.00 52.41 96 ASP A CA 1
ATOM 750 C C . ASP A 1 96 ? 7.103 14.185 -7.013 1.00 52.41 96 ASP A C 1
ATOM 752 O O . ASP A 1 96 ? 7.516 13.646 -8.043 1.00 52.41 96 ASP A O 1
ATOM 756 N N . THR A 1 97 ? 7.561 13.844 -5.808 1.00 56.28 97 THR A N 1
ATOM 757 C CA . THR A 1 97 ? 8.395 12.676 -5.561 1.00 56.28 97 THR A CA 1
ATOM 758 C C . THR A 1 97 ? 7.505 11.435 -5.595 1.00 56.28 97 THR A C 1
ATOM 760 O O . THR A 1 97 ? 6.299 11.493 -5.329 1.00 56.28 97 THR A O 1
ATOM 763 N N . SER A 1 98 ? 8.101 10.291 -5.901 1.00 51.41 98 SER A N 1
ATOM 764 C CA . SER A 1 98 ? 7.497 8.955 -5.781 1.00 51.41 98 SER A CA 1
ATOM 765 C C . SER A 1 98 ? 6.823 8.673 -4.428 1.00 51.41 98 SER A C 1
ATOM 767 O O . SER A 1 98 ? 6.032 7.737 -4.305 1.00 51.41 98 SER A O 1
ATOM 769 N N . LEU A 1 99 ? 7.099 9.496 -3.415 1.00 54.56 99 LEU A N 1
ATOM 770 C CA . LEU A 1 99 ? 6.696 9.276 -2.041 1.00 54.56 99 LEU A CA 1
ATOM 771 C C . LEU A 1 99 ? 5.356 9.917 -1.652 1.00 54.56 99 LEU A C 1
ATOM 773 O O . LEU A 1 99 ? 4.904 9.617 -0.547 1.00 54.56 99 LEU A O 1
ATOM 777 N N . SER A 1 100 ? 4.707 10.796 -2.444 1.00 55.81 100 SER A N 1
ATOM 778 C CA . SER A 1 100 ? 3.611 11.597 -1.841 1.00 55.81 100 SER A CA 1
ATOM 779 C C . SER A 1 100 ? 2.445 12.168 -2.671 1.00 55.81 100 SER A C 1
ATOM 781 O O . SER A 1 100 ? 1.330 12.111 -2.165 1.00 55.81 100 SER A O 1
ATOM 783 N N . ARG A 1 101 ? 2.573 12.769 -3.865 1.00 53.28 101 ARG A N 1
ATOM 784 C CA . ARG A 1 101 ? 1.460 13.648 -4.330 1.00 53.28 101 ARG A CA 1
ATOM 785 C C . ARG A 1 101 ? 0.216 12.948 -4.892 1.00 53.28 101 ARG A C 1
ATOM 787 O O . ARG A 1 101 ? -0.898 13.332 -4.542 1.00 53.28 101 ARG A O 1
ATOM 794 N N . ASN A 1 102 ? 0.376 11.978 -5.790 1.00 52.62 102 ASN A N 1
ATOM 795 C CA . ASN A 1 102 ? -0.760 11.330 -6.471 1.00 52.62 102 ASN A CA 1
ATOM 796 C C . ASN A 1 102 ? -0.917 9.850 -6.106 1.00 52.62 102 ASN A C 1
ATOM 798 O O . ASN A 1 102 ? -1.704 9.142 -6.737 1.00 52.62 102 ASN A O 1
ATOM 802 N N . GLY A 1 103 ? -0.131 9.383 -5.131 1.00 65.81 103 GLY A N 1
ATOM 803 C CA . GLY A 1 103 ? 0.085 7.962 -4.897 1.00 65.81 103 GLY A CA 1
ATOM 804 C C . GLY A 1 103 ? 0.649 7.265 -6.140 1.00 65.81 103 GLY A C 1
ATOM 805 O O . GLY A 1 103 ? 0.664 7.798 -7.249 1.00 65.81 103 GLY A O 1
ATOM 806 N N . TYR A 1 104 ? 1.092 6.029 -5.989 1.00 77.56 104 TYR A N 1
ATOM 807 C CA . TYR A 1 104 ? 1.568 5.204 -7.105 1.00 77.56 104 TYR A CA 1
ATOM 808 C C . TYR A 1 104 ? 0.474 4.926 -8.161 1.00 77.56 104 TYR A C 1
ATOM 810 O O . TYR A 1 104 ? 0.798 4.622 -9.305 1.00 77.56 104 TYR A O 1
ATOM 818 N N . VAL A 1 105 ? -0.817 5.110 -7.840 1.00 89.31 105 VAL A N 1
ATOM 819 C CA . VAL A 1 105 ? -1.927 4.981 -8.810 1.00 89.31 105 VAL A CA 1
ATOM 820 C C . VAL A 1 105 ? -1.840 6.027 -9.929 1.00 89.31 105 VAL A C 1
ATOM 822 O O . VAL A 1 105 ? -2.114 5.710 -11.085 1.00 89.31 105 VAL A O 1
ATOM 825 N N . GLY A 1 106 ? -1.382 7.250 -9.632 1.00 88.81 106 GLY A N 1
ATOM 826 C CA . GLY A 1 106 ? -1.184 8.302 -10.641 1.00 88.81 106 GLY A CA 1
ATOM 827 C C . GLY A 1 106 ? -0.114 7.990 -11.695 1.00 88.81 106 GLY A C 1
ATOM 828 O O . GLY A 1 106 ? -0.017 8.683 -12.712 1.00 88.81 106 GLY A O 1
ATOM 829 N N . SER A 1 107 ? 0.679 6.939 -11.487 1.00 89.88 107 SER A N 1
ATOM 830 C CA . SER A 1 107 ? 1.674 6.475 -12.451 1.00 89.88 107 SER A CA 1
ATOM 831 C C . SER A 1 107 ? 1.088 5.632 -13.584 1.00 89.88 107 SER A C 1
ATOM 833 O O . SER A 1 107 ? 1.773 5.403 -14.581 1.00 89.88 107 SER A O 1
ATOM 835 N N . PHE A 1 108 ? -0.179 5.222 -13.484 1.00 93.25 108 PHE A N 1
ATOM 836 C CA . PHE A 1 108 ? -0.841 4.366 -14.464 1.00 93.25 108 PHE A CA 1
ATOM 837 C C . PHE A 1 108 ? -1.652 5.167 -15.480 1.00 93.25 108 PHE A C 1
ATOM 839 O O . PHE A 1 108 ? -2.468 6.009 -15.112 1.00 93.25 108 PHE A O 1
ATOM 846 N N . LYS A 1 109 ? -1.501 4.853 -16.773 1.00 95.44 109 LYS A N 1
ATOM 847 C CA . LYS A 1 109 ? -2.238 5.481 -17.886 1.00 95.44 109 LYS A CA 1
ATOM 848 C C . LYS A 1 109 ? -3.750 5.440 -17.691 1.00 95.44 109 LYS A C 1
ATOM 850 O O . LYS A 1 109 ? -4.430 6.406 -18.018 1.00 95.44 109 LYS A O 1
ATOM 855 N N . ALA A 1 110 ? -4.266 4.354 -17.115 1.00 94.06 110 ALA A N 1
ATOM 856 C CA . ALA A 1 110 ? -5.689 4.189 -16.829 1.00 94.06 110 ALA A CA 1
ATOM 857 C C . ALA A 1 110 ? -6.242 5.246 -15.850 1.00 94.06 110 ALA A C 1
ATOM 859 O O . ALA A 1 110 ? -7.434 5.531 -15.879 1.00 94.06 110 ALA A O 1
ATOM 860 N N . ALA A 1 111 ? -5.389 5.867 -15.029 1.00 92.50 111 ALA A N 1
ATOM 861 C CA . ALA A 1 111 ? -5.778 6.963 -14.145 1.00 92.50 111 ALA A CA 1
ATOM 862 C C . ALA A 1 111 ? -5.815 8.335 -14.848 1.00 92.50 111 ALA A C 1
ATOM 864 O O . ALA A 1 111 ? -6.196 9.332 -14.236 1.00 92.50 111 ALA A O 1
ATOM 865 N N . GLY A 1 112 ? -5.419 8.399 -16.126 1.00 91.56 112 GLY A N 1
ATOM 866 C CA . GLY A 1 112 ? -5.407 9.623 -16.925 1.00 91.56 112 GLY A CA 1
ATOM 867 C C . GLY A 1 112 ? -6.797 10.130 -17.309 1.00 91.56 112 GLY A C 1
ATOM 868 O O . GLY A 1 112 ? -6.941 11.319 -17.580 1.00 91.56 112 GLY A O 1
ATOM 869 N N . ASP A 1 113 ? -7.821 9.268 -17.300 1.00 93.56 113 ASP A N 1
ATOM 870 C CA . ASP A 1 113 ? -9.216 9.699 -17.417 1.00 93.56 113 ASP A CA 1
ATOM 871 C C . ASP A 1 113 ? -9.737 10.146 -16.038 1.00 93.56 113 ASP A C 1
ATOM 873 O O . ASP A 1 113 ? -9.873 9.304 -15.142 1.00 93.56 113 ASP A O 1
ATOM 877 N N . PRO A 1 114 ? -10.103 11.430 -15.843 1.00 90.38 114 PRO A N 1
ATOM 878 C CA . PRO A 1 114 ? -10.678 11.916 -14.587 1.00 90.38 114 PRO A CA 1
ATOM 879 C C . PRO A 1 114 ? -11.991 11.226 -14.196 1.00 90.38 114 PRO A C 1
ATOM 881 O O . PRO A 1 114 ? -12.424 11.320 -13.047 1.00 90.38 114 PRO A O 1
ATOM 884 N N . ARG A 1 115 ? -12.661 10.557 -15.143 1.00 93.50 115 ARG A N 1
ATOM 885 C CA . ARG A 1 115 ? -13.881 9.786 -14.887 1.00 93.50 115 ARG A CA 1
ATOM 886 C C . ARG A 1 115 ? -13.606 8.344 -14.467 1.00 93.50 115 ARG A C 1
ATOM 888 O O . ARG A 1 115 ? -14.560 7.696 -14.045 1.00 93.50 115 ARG A O 1
ATOM 895 N N . SER A 1 116 ? -12.364 7.872 -14.551 1.00 95.75 116 SER A N 1
ATOM 896 C CA . SER A 1 116 ? -11.987 6.523 -14.132 1.00 95.75 116 SER A CA 1
ATOM 897 C C . SER A 1 116 ? -12.139 6.327 -12.624 1.00 95.75 116 SER A C 1
ATOM 899 O O . SER A 1 116 ? -11.960 7.254 -11.827 1.00 95.75 116 SER A O 1
ATOM 901 N N . ASP A 1 117 ? -12.386 5.084 -12.219 1.00 96.44 117 ASP A N 1
ATOM 902 C CA . ASP A 1 117 ? -12.353 4.685 -10.811 1.00 96.44 117 ASP A CA 1
ATOM 903 C C . ASP A 1 117 ? -10.977 4.926 -10.183 1.00 96.44 117 ASP A C 1
ATOM 905 O O . ASP A 1 117 ? -10.884 5.333 -9.028 1.00 96.44 117 ASP A O 1
ATOM 909 N N . LEU A 1 118 ? -9.899 4.773 -10.960 1.00 94.94 118 LEU A N 1
ATOM 910 C CA . LEU A 1 118 ? -8.546 5.078 -10.496 1.00 94.94 118 LEU A CA 1
ATOM 911 C C . LEU A 1 118 ? -8.387 6.546 -10.099 1.00 94.94 118 LEU A C 1
ATOM 913 O O . LEU A 1 118 ? -7.837 6.836 -9.037 1.00 94.94 118 LEU A O 1
ATOM 917 N N . ALA A 1 119 ? -8.920 7.474 -10.894 1.00 93.38 119 ALA A N 1
ATOM 918 C CA . ALA A 1 119 ? -8.926 8.886 -10.534 1.00 93.38 119 ALA A CA 1
ATOM 919 C C . ALA A 1 119 ? -9.814 9.156 -9.304 1.00 93.38 119 ALA A C 1
ATOM 921 O O . ALA A 1 119 ? -9.392 9.850 -8.377 1.00 93.38 119 ALA A O 1
ATOM 922 N N . ARG A 1 120 ? -11.021 8.577 -9.262 1.00 95.00 120 ARG A N 1
ATOM 923 C CA . ARG A 1 120 ? -12.021 8.820 -8.203 1.00 95.00 120 ARG A CA 1
ATOM 924 C C . ARG A 1 120 ? -11.652 8.236 -6.844 1.00 95.00 120 ARG A C 1
ATOM 926 O O . ARG A 1 120 ? -11.939 8.859 -5.827 1.00 95.00 120 ARG A O 1
ATOM 933 N N . TYR A 1 121 ? -11.041 7.058 -6.819 1.00 95.25 121 TYR A N 1
ATOM 934 C CA . TYR A 1 121 ? -10.802 6.299 -5.592 1.00 95.25 121 TYR A CA 1
ATOM 935 C C . TYR A 1 121 ? -9.317 6.116 -5.276 1.00 95.25 121 TYR A C 1
ATOM 937 O O . TYR A 1 121 ? -8.963 5.957 -4.113 1.00 95.25 121 TYR A O 1
ATOM 945 N N . GLY A 1 122 ? -8.435 6.183 -6.276 1.00 92.12 122 GLY A N 1
ATOM 946 C CA . GLY A 1 122 ? -6.989 6.038 -6.088 1.00 92.12 122 GLY A CA 1
ATOM 947 C C . GLY A 1 122 ? -6.215 7.353 -6.005 1.00 92.12 122 GLY A C 1
ATOM 948 O O . GLY A 1 122 ? -5.137 7.381 -5.416 1.00 92.12 122 GLY A O 1
ATOM 949 N N . ILE A 1 123 ? -6.751 8.437 -6.579 1.00 89.88 123 ILE A N 1
ATOM 950 C CA . ILE A 1 123 ? -6.091 9.752 -6.604 1.00 89.88 123 ILE A CA 1
ATOM 951 C C . ILE A 1 123 ? -6.863 10.783 -5.789 1.00 89.88 123 ILE A C 1
ATOM 953 O O . ILE A 1 123 ? -6.248 11.540 -5.044 1.00 89.88 123 ILE A O 1
ATOM 957 N N . ALA A 1 124 ? -8.186 10.881 -5.941 1.00 91.06 124 ALA A N 1
ATOM 958 C CA . ALA A 1 124 ? -8.972 11.942 -5.310 1.00 91.06 124 ALA A CA 1
ATOM 959 C C . ALA A 1 124 ? -8.957 11.918 -3.765 1.00 91.06 124 ALA A C 1
ATOM 961 O O . ALA A 1 124 ? -8.766 13.004 -3.204 1.00 91.06 124 ALA A O 1
ATOM 962 N N . PRO A 1 125 ? -9.077 10.762 -3.077 1.00 92.50 125 PRO A N 1
ATOM 963 C CA . PRO A 1 125 ? -9.135 10.729 -1.618 1.00 92.50 125 PRO A CA 1
ATOM 964 C C . PRO A 1 125 ? -7.852 11.226 -0.948 1.00 92.50 125 PRO A C 1
ATOM 966 O O . PRO A 1 125 ? -6.744 11.102 -1.477 1.00 92.50 125 PRO A O 1
ATOM 969 N N . THR A 1 126 ? -8.011 11.794 0.242 1.00 90.81 126 THR A N 1
ATOM 970 C CA . THR A 1 126 ? -6.937 12.419 1.013 1.00 90.81 126 THR A CA 1
ATOM 971 C C . THR A 1 126 ? -6.821 11.846 2.417 1.00 90.81 126 THR A C 1
ATOM 973 O O . THR A 1 126 ? -7.808 11.518 3.077 1.00 90.81 126 THR A O 1
ATOM 976 N N . TYR A 1 127 ? -5.586 11.763 2.898 1.00 89.00 127 TYR A N 1
ATOM 977 C CA . TYR A 1 127 ? -5.274 11.475 4.291 1.00 89.00 127 TYR A CA 1
ATOM 978 C C . TYR A 1 127 ? -4.802 12.762 4.999 1.00 89.00 127 TYR A C 1
ATOM 980 O O . TYR A 1 127 ? -4.020 13.510 4.406 1.00 89.00 127 TYR A O 1
ATOM 988 N N . PRO A 1 128 ? -5.243 13.047 6.243 1.00 91.44 128 PRO A N 1
ATOM 989 C CA . PRO A 1 128 ? -6.135 12.231 7.078 1.00 91.44 128 PRO A CA 1
ATOM 990 C C . PRO A 1 128 ? -7.637 12.479 6.864 1.00 91.44 128 PRO A C 1
ATOM 992 O O . PRO A 1 128 ? -8.448 11.680 7.323 1.00 91.44 128 PRO A O 1
ATOM 995 N N . MET A 1 129 ? -8.025 13.569 6.195 1.00 92.31 129 MET A N 1
ATOM 996 C CA . MET A 1 129 ? -9.402 14.080 6.242 1.00 92.31 129 MET A CA 1
ATOM 997 C C . MET A 1 129 ? -10.458 13.099 5.720 1.00 92.31 129 MET A C 1
ATOM 999 O O . MET A 1 129 ? -11.382 12.768 6.463 1.00 92.31 129 MET A O 1
ATOM 1003 N N . ASP A 1 130 ? -10.332 12.610 4.483 1.00 95.88 130 ASP A N 1
ATOM 1004 C CA . ASP A 1 130 ? -11.355 11.726 3.904 1.00 95.88 130 ASP A CA 1
ATOM 1005 C C . ASP A 1 130 ? -11.393 10.369 4.611 1.00 95.88 130 ASP A C 1
ATOM 1007 O O . ASP A 1 130 ? -12.470 9.814 4.808 1.00 95.88 130 ASP A O 1
ATOM 1011 N N . PHE A 1 131 ? -10.238 9.866 5.060 1.00 96.62 131 PHE A N 1
ATOM 1012 C CA . PHE A 1 131 ? -10.164 8.635 5.850 1.00 96.62 131 PHE A CA 1
ATOM 1013 C C . PHE A 1 131 ? -10.943 8.764 7.163 1.00 96.62 131 PHE A C 1
ATOM 1015 O O . PHE A 1 131 ? -11.798 7.933 7.463 1.00 96.62 131 PHE A O 1
ATOM 1022 N N . VAL A 1 132 ? -10.707 9.840 7.925 1.00 97.25 132 VAL A N 1
ATOM 1023 C CA . VAL A 1 132 ? -11.445 10.105 9.168 1.00 97.25 132 VAL A CA 1
ATOM 1024 C C . VAL A 1 132 ? -12.942 10.224 8.885 1.00 97.25 132 VAL A C 1
ATOM 1026 O O . VAL A 1 132 ? -13.742 9.625 9.601 1.00 97.25 132 VAL A O 1
ATOM 1029 N N . LEU A 1 133 ? -13.332 10.957 7.836 1.00 97.69 133 LEU A N 1
ATOM 1030 C CA . LEU A 1 133 ? -14.736 11.118 7.458 1.00 97.69 133 LEU A CA 1
ATOM 1031 C C . LEU A 1 133 ? -15.393 9.791 7.069 1.00 97.69 133 LEU A C 1
ATOM 1033 O O . LEU A 1 133 ? -16.535 9.547 7.456 1.00 97.69 133 LEU A O 1
ATOM 1037 N N . ASP A 1 134 ? -14.706 8.931 6.324 1.00 98.06 134 ASP A N 1
ATOM 1038 C CA . ASP A 1 134 ? -15.232 7.621 5.955 1.00 98.06 134 ASP A CA 1
ATOM 1039 C C . ASP A 1 134 ? -15.377 6.712 7.183 1.00 98.06 134 ASP A C 1
ATOM 1041 O O . ASP A 1 134 ? -16.405 6.050 7.324 1.00 98.06 134 ASP A O 1
ATOM 1045 N N . VAL A 1 135 ? -14.429 6.742 8.125 1.00 98.06 135 VAL A N 1
ATOM 1046 C CA . VAL A 1 135 ? -14.529 5.968 9.372 1.00 98.06 135 VAL A CA 1
ATOM 1047 C C . VAL A 1 135 ? -15.695 6.447 10.237 1.00 98.06 135 VAL A C 1
ATOM 1049 O O . VAL A 1 135 ? -16.551 5.638 10.592 1.00 98.06 135 VAL A O 1
ATOM 1052 N N . ILE A 1 136 ? -15.795 7.742 10.559 1.00 96.75 136 ILE A N 1
ATOM 1053 C CA . ILE A 1 136 ? -16.840 8.230 11.483 1.00 96.75 136 ILE A CA 1
ATOM 1054 C C . ILE A 1 136 ? -1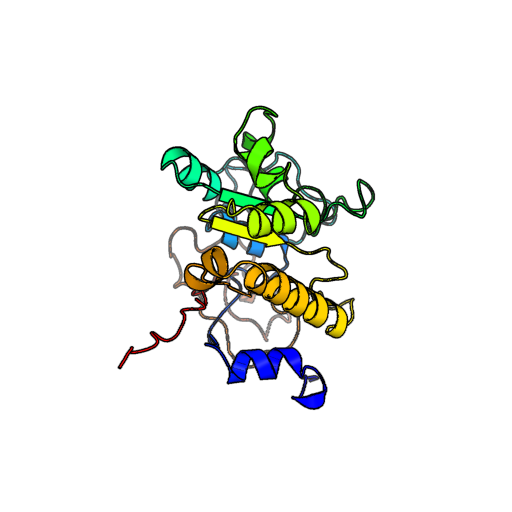8.256 8.091 10.910 1.00 96.75 136 ILE A C 1
ATOM 1056 O O . ILE A 1 136 ? -19.210 7.974 11.670 1.00 96.75 136 ILE A O 1
ATOM 1060 N N . ASN A 1 137 ? -18.398 8.082 9.581 1.00 97.25 137 ASN A N 1
ATOM 1061 C CA . ASN A 1 137 ? -19.691 7.930 8.912 1.00 97.25 137 ASN A CA 1
ATOM 1062 C C . ASN A 1 137 ? -20.016 6.473 8.546 1.00 97.25 137 ASN A C 1
ATOM 1064 O O . ASN A 1 137 ? -20.993 6.244 7.836 1.00 97.25 137 ASN A O 1
ATOM 1068 N N . ASN A 1 138 ? -19.222 5.494 8.999 1.00 96.81 138 ASN A N 1
ATOM 1069 C CA . ASN A 1 138 ? -19.397 4.074 8.669 1.00 96.81 138 ASN A CA 1
ATOM 1070 C C . ASN A 1 138 ? -19.403 3.806 7.145 1.00 96.81 138 ASN A C 1
ATOM 1072 O O . ASN A 1 138 ? -20.220 3.048 6.627 1.00 96.81 138 ASN A O 1
ATOM 1076 N N . ARG A 1 139 ? -18.504 4.481 6.418 1.00 97.00 139 ARG A N 1
ATOM 1077 C CA . ARG A 1 139 ? -18.312 4.392 4.959 1.00 97.00 139 ARG A CA 1
ATOM 1078 C C . ARG A 1 139 ? -16.882 4.009 4.571 1.00 97.00 139 ARG A C 1
ATOM 1080 O O . ARG A 1 139 ? -16.466 4.284 3.444 1.00 97.00 139 ARG A O 1
ATOM 1087 N N . LEU A 1 140 ? -16.121 3.418 5.494 1.00 98.00 140 LEU A N 1
ATOM 1088 C CA . LEU A 1 140 ? -14.797 2.893 5.177 1.00 98.00 140 LEU A CA 1
ATOM 1089 C C . LEU A 1 140 ? -14.942 1.810 4.085 1.00 98.00 140 LEU A C 1
ATOM 1091 O O . LEU A 1 140 ? -15.736 0.885 4.272 1.00 98.00 140 LEU A O 1
ATOM 1095 N N . PRO A 1 141 ? -14.237 1.921 2.944 1.00 98.31 141 PRO A N 1
ATOM 1096 C CA . PRO A 1 141 ? -14.273 0.903 1.901 1.00 98.31 141 PRO A CA 1
ATOM 1097 C C . PRO A 1 141 ? -13.766 -0.449 2.396 1.00 98.31 141 PRO A C 1
ATOM 1099 O O . PRO A 1 141 ? -12.926 -0.514 3.294 1.00 98.31 141 PRO A O 1
ATOM 1102 N N . GLN A 1 142 ? -14.210 -1.520 1.737 1.00 98.31 142 GLN A N 1
ATOM 1103 C CA . GLN A 1 142 ? -13.773 -2.887 2.038 1.00 98.31 142 GLN A CA 1
ATOM 1104 C C . GLN A 1 142 ? -12.254 -3.061 1.911 1.00 98.31 142 GLN A C 1
ATOM 1106 O O . GLN A 1 142 ? -11.671 -3.836 2.663 1.00 98.31 142 GLN A O 1
ATOM 1111 N N . VAL A 1 143 ? -11.612 -2.334 0.988 1.00 98.06 143 VAL A N 1
ATOM 1112 C CA . VAL A 1 143 ? -10.149 -2.290 0.861 1.00 98.06 143 VAL A CA 1
ATOM 1113 C C . VAL A 1 143 ? -9.663 -0.845 0.915 1.00 98.06 143 VAL A C 1
ATOM 1115 O O . VAL A 1 143 ? -9.983 -0.028 0.054 1.00 98.06 143 VAL A O 1
ATOM 1118 N N . SER A 1 144 ? -8.871 -0.519 1.932 1.00 97.00 144 SER A N 1
ATOM 1119 C CA . SER A 1 144 ? -8.383 0.841 2.163 1.00 97.00 144 SER A CA 1
ATOM 1120 C C . SER A 1 144 ? -6.867 0.854 2.282 1.00 97.00 144 SER A C 1
ATOM 1122 O O . SER A 1 144 ? -6.314 0.255 3.200 1.00 97.00 144 SER A O 1
ATOM 1124 N N . TRP A 1 145 ? -6.196 1.579 1.389 1.00 94.50 145 TRP A N 1
ATOM 1125 C CA . TRP A 1 145 ? -4.767 1.863 1.511 1.00 94.50 145 TRP A CA 1
ATOM 1126 C C . TRP A 1 145 ? -4.575 3.247 2.111 1.00 94.50 145 TRP A C 1
ATOM 1128 O O . TRP A 1 145 ? -5.096 4.224 1.579 1.00 94.50 145 TRP A O 1
ATOM 1138 N N . VAL A 1 146 ? -3.811 3.345 3.194 1.00 92.44 146 VAL A N 1
ATOM 1139 C CA . VAL A 1 146 ? -3.461 4.624 3.818 1.00 92.44 146 VAL A CA 1
ATOM 1140 C C . VAL A 1 146 ? -1.971 4.854 3.635 1.00 92.44 146 VAL A C 1
ATOM 1142 O O . VAL A 1 146 ? -1.156 4.088 4.136 1.00 92.44 146 VAL A O 1
ATOM 1145 N N . VAL A 1 147 ? -1.623 5.912 2.909 1.00 88.19 147 VAL A N 1
ATOM 1146 C CA . VAL A 1 147 ? -0.240 6.299 2.637 1.00 88.19 147 VAL A CA 1
ATOM 1147 C C . VAL A 1 147 ? 0.007 7.655 3.303 1.00 88.19 147 VAL A C 1
ATOM 1149 O O . VAL A 1 147 ? -0.479 8.684 2.808 1.00 88.19 147 VAL A O 1
ATOM 1152 N N . PRO A 1 148 ? 0.712 7.683 4.449 1.00 84.81 148 PRO A N 1
ATOM 1153 C CA . PRO A 1 148 ? 1.027 8.931 5.124 1.00 84.81 148 PRO A CA 1
ATOM 1154 C C . PRO A 1 148 ? 2.029 9.757 4.313 1.00 84.81 148 PRO A C 1
ATOM 1156 O O . PRO A 1 148 ? 2.605 9.302 3.323 1.00 84.81 148 PRO A O 1
ATOM 1159 N N . LEU A 1 149 ? 2.226 11.007 4.728 1.00 80.94 149 LEU A N 1
ATOM 1160 C CA . LEU A 1 149 ? 3.251 11.862 4.140 1.00 80.94 149 LEU A CA 1
ATOM 1161 C C . LEU A 1 149 ? 4.642 11.277 4.422 1.00 80.94 149 LEU A C 1
ATOM 1163 O O . LEU A 1 149 ? 4.840 10.654 5.460 1.00 80.94 149 LEU A O 1
ATOM 1167 N N . THR A 1 150 ? 5.629 11.535 3.560 1.00 79.44 150 THR A N 1
ATOM 1168 C CA . THR A 1 150 ? 7.006 11.042 3.758 1.00 79.44 150 THR A CA 1
ATOM 1169 C C . THR A 1 150 ? 7.558 11.345 5.153 1.00 79.44 150 THR A C 1
ATOM 1171 O O . THR A 1 150 ? 8.140 10.472 5.791 1.00 79.44 150 THR A O 1
ATOM 1174 N N . VAL A 1 151 ? 7.326 12.558 5.659 1.00 81.00 151 VAL A N 1
ATOM 1175 C CA . VAL A 1 151 ? 7.805 12.999 6.983 1.00 81.00 151 VAL A CA 1
ATOM 1176 C C . VAL A 1 151 ? 7.162 12.229 8.146 1.00 81.00 151 VAL A C 1
ATOM 1178 O O . VAL A 1 151 ? 7.724 12.178 9.234 1.00 81.00 151 VAL A O 1
ATOM 1181 N N . ASP A 1 152 ? 6.014 11.603 7.884 1.00 84.75 152 ASP A N 1
ATOM 1182 C CA . ASP A 1 152 ? 5.162 10.884 8.831 1.00 84.75 152 ASP A CA 1
ATOM 1183 C C . ASP A 1 152 ? 5.231 9.354 8.634 1.00 84.75 152 ASP A C 1
ATOM 1185 O O . ASP A 1 152 ? 4.427 8.625 9.216 1.00 84.75 152 ASP A O 1
ATOM 1189 N N . SER A 1 153 ? 6.142 8.873 7.777 1.00 82.12 153 SER A N 1
ATOM 1190 C CA . SER A 1 153 ? 6.183 7.486 7.277 1.00 82.12 153 SER A CA 1
ATOM 1191 C C . SER A 1 153 ? 7.317 6.625 7.839 1.00 82.12 153 SER A C 1
ATOM 1193 O O . SER A 1 153 ? 7.474 5.490 7.412 1.00 82.12 153 SER A O 1
ATOM 1195 N N . GLU A 1 154 ? 8.119 7.164 8.765 1.00 88.75 154 GLU A N 1
ATOM 1196 C CA . GLU A 1 154 ? 9.352 6.527 9.279 1.00 88.75 154 GLU A CA 1
ATOM 1197 C C . GLU A 1 154 ? 10.452 6.329 8.226 1.00 88.75 154 GLU A C 1
ATOM 1199 O O . GLU A 1 154 ? 11.417 5.608 8.463 1.00 88.75 154 GLU A O 1
ATOM 1204 N N . HIS A 1 155 ? 10.352 7.016 7.083 1.00 87.75 155 HIS A N 1
ATOM 1205 C CA . HIS A 1 155 ? 11.414 7.037 6.082 1.00 87.75 155 HIS A CA 1
ATOM 1206 C C . HIS A 1 155 ? 12.759 7.434 6.737 1.00 87.75 155 HIS A C 1
ATOM 1208 O O . HIS A 1 155 ? 12.766 8.397 7.509 1.00 87.75 155 HIS A O 1
ATOM 1214 N N . PRO A 1 156 ? 13.903 6.788 6.409 1.00 83.75 156 PRO A N 1
ATOM 1215 C CA . PRO A 1 156 ? 15.166 6.878 7.169 1.00 83.75 156 PRO A CA 1
ATOM 1216 C C . PRO A 1 156 ? 15.701 8.287 7.467 1.00 83.75 156 PRO A C 1
ATOM 1218 O O . PRO A 1 156 ? 16.483 8.492 8.391 1.00 83.75 156 PRO A O 1
ATOM 1221 N N . SER A 1 157 ? 15.303 9.275 6.669 1.00 83.44 157 SER A N 1
ATOM 1222 C CA . SER A 1 157 ? 15.667 10.687 6.840 1.00 83.44 157 SER A CA 1
ATOM 1223 C C . SER A 1 157 ? 14.838 11.432 7.897 1.00 83.44 157 SER A C 1
ATOM 1225 O O . SER A 1 157 ? 15.108 12.607 8.145 1.00 83.44 157 SER A O 1
ATOM 1227 N N . PHE A 1 158 ? 13.828 10.795 8.495 1.00 84.56 158 PHE A N 1
ATOM 1228 C CA . PHE A 1 158 ? 12.875 11.412 9.417 1.00 84.56 158 PHE A CA 1
ATOM 1229 C C . PHE A 1 158 ? 12.781 10.650 10.748 1.00 84.56 158 PHE A C 1
ATOM 1231 O O . PHE A 1 158 ? 13.054 9.451 10.802 1.00 84.56 158 PHE A O 1
ATOM 1238 N N . PRO A 1 159 ? 12.396 11.320 11.852 1.00 87.62 159 PRO A N 1
ATOM 1239 C CA . PRO A 1 159 ? 12.329 10.670 13.156 1.00 87.62 159 PRO A CA 1
ATOM 1240 C C . PRO A 1 159 ? 11.211 9.624 13.231 1.00 87.62 159 PRO A C 1
ATOM 1242 O O . PRO A 1 159 ? 10.044 9.934 12.989 1.00 87.62 159 PRO A O 1
ATOM 1245 N N . ILE A 1 160 ? 11.543 8.417 13.693 1.00 89.88 160 ILE A N 1
ATOM 1246 C CA . ILE A 1 160 ? 10.584 7.309 13.869 1.00 89.88 160 ILE A CA 1
ATOM 1247 C C . ILE A 1 160 ? 9.423 7.677 14.796 1.00 89.88 160 ILE A C 1
ATOM 1249 O O . ILE A 1 160 ? 8.286 7.280 14.564 1.00 89.88 160 ILE A O 1
ATOM 1253 N N . ALA A 1 161 ? 9.672 8.506 15.813 1.00 90.56 161 ALA A N 1
ATOM 1254 C CA . ALA A 1 161 ? 8.626 8.964 16.723 1.00 90.56 161 ALA A CA 1
ATOM 1255 C C . ALA A 1 161 ? 7.454 9.659 15.998 1.00 90.56 161 ALA A C 1
ATOM 1257 O O . ALA A 1 161 ? 6.321 9.589 16.473 1.00 90.56 161 ALA A O 1
ATOM 1258 N N . VAL A 1 162 ? 7.697 10.302 14.848 1.00 90.44 162 VAL A N 1
ATOM 1259 C CA . VAL A 1 162 ? 6.635 10.939 14.053 1.00 90.44 162 VAL A CA 1
ATOM 1260 C C . VAL A 1 162 ? 5.743 9.882 13.396 1.00 90.44 162 VAL A C 1
ATOM 1262 O O . VAL A 1 162 ? 4.520 9.984 13.472 1.00 90.44 162 VAL A O 1
ATOM 1265 N N . GLY A 1 163 ? 6.321 8.820 12.831 1.00 90.88 163 GLY A N 1
ATOM 1266 C CA . GLY A 1 163 ? 5.527 7.721 12.277 1.00 90.88 163 GLY A CA 1
ATOM 1267 C C . GLY A 1 163 ? 4.794 6.902 13.340 1.00 90.88 163 GLY A C 1
ATOM 1268 O O . GLY A 1 163 ? 3.624 6.567 13.149 1.00 90.88 163 GLY A O 1
ATOM 1269 N N . ALA A 1 164 ? 5.385 6.725 14.524 1.00 94.12 164 ALA A N 1
ATOM 1270 C CA . ALA A 1 164 ? 4.693 6.136 15.669 1.00 94.12 164 ALA A CA 1
ATOM 1271 C C . ALA A 1 164 ? 3.417 6.924 16.037 1.00 94.12 164 ALA A C 1
ATOM 1273 O O . ALA A 1 164 ? 2.370 6.335 16.321 1.00 94.12 164 ALA A O 1
ATOM 1274 N N . VAL A 1 165 ? 3.465 8.262 15.983 1.00 94.06 165 VAL A N 1
ATOM 1275 C CA . VAL A 1 165 ? 2.283 9.120 16.179 1.00 94.06 165 VAL A CA 1
ATOM 1276 C C . VAL A 1 165 ? 1.243 8.894 15.080 1.00 94.06 165 VAL A C 1
ATOM 1278 O O . VAL A 1 165 ? 0.050 8.814 15.384 1.00 94.06 165 VAL A O 1
ATOM 1281 N N . THR A 1 166 ? 1.662 8.743 13.823 1.00 92.31 166 THR A N 1
ATOM 1282 C CA . THR A 1 166 ? 0.767 8.411 12.702 1.00 92.31 166 THR A CA 1
ATOM 1283 C C . THR A 1 166 ? 0.036 7.093 12.931 1.00 92.31 166 THR A C 1
ATOM 1285 O O . THR A 1 166 ? -1.190 7.055 12.802 1.00 92.31 166 THR A O 1
ATOM 1288 N N . ILE A 1 167 ? 0.750 6.040 13.339 1.00 95.00 167 ILE A N 1
ATOM 1289 C CA . ILE A 1 167 ? 0.165 4.728 13.653 1.00 95.00 167 ILE A CA 1
ATOM 1290 C C . ILE A 1 167 ? -0.872 4.858 14.775 1.00 95.00 167 ILE A C 1
ATOM 1292 O O . ILE A 1 167 ? -2.011 4.405 14.638 1.00 95.00 167 ILE A O 1
ATOM 1296 N N . VAL A 1 168 ? -0.516 5.542 15.866 1.00 95.81 168 VAL A N 1
ATOM 1297 C CA . VAL A 1 168 ? -1.428 5.777 16.994 1.00 95.81 168 VAL A CA 1
ATOM 1298 C C . VAL A 1 168 ? -2.674 6.547 16.553 1.00 95.81 168 VAL A C 1
ATOM 1300 O O . VAL A 1 168 ? -3.782 6.215 16.973 1.00 95.81 168 VAL A O 1
ATOM 1303 N N . ASN A 1 169 ? -2.530 7.563 15.702 1.00 95.38 169 ASN A N 1
ATOM 1304 C CA . ASN A 1 169 ? -3.660 8.345 15.203 1.00 95.38 169 ASN A CA 1
ATOM 1305 C C . ASN A 1 169 ? -4.572 7.533 14.276 1.00 95.38 169 ASN A C 1
ATOM 1307 O O . ASN A 1 169 ? -5.794 7.693 14.343 1.00 95.38 169 ASN A O 1
ATOM 1311 N N . LEU A 1 170 ? -4.011 6.636 13.464 1.00 95.44 170 LEU A N 1
ATOM 1312 C CA . LEU A 1 170 ? -4.779 5.724 12.619 1.00 95.44 170 LEU A CA 1
ATOM 1313 C C . LEU A 1 170 ? -5.611 4.768 13.484 1.00 95.44 170 LEU A C 1
ATOM 1315 O O . LEU A 1 170 ? -6.832 4.709 13.330 1.00 95.44 170 LEU A O 1
ATOM 1319 N N . ILE A 1 171 ? -4.984 4.112 14.466 1.00 96.19 171 ILE A N 1
ATOM 1320 C CA . ILE A 1 171 ? -5.669 3.207 15.404 1.00 96.19 171 ILE A CA 1
ATOM 1321 C C . ILE A 1 171 ? -6.752 3.959 16.186 1.00 96.19 171 ILE A C 1
ATOM 1323 O O . ILE A 1 171 ? -7.897 3.517 16.246 1.00 96.19 171 ILE A O 1
ATOM 1327 N N . ARG A 1 172 ? -6.438 5.144 16.727 1.00 96.44 172 ARG A N 1
ATOM 1328 C CA . ARG A 1 172 ? -7.421 5.992 17.423 1.00 96.44 172 ARG A CA 1
ATOM 1329 C C . ARG A 1 172 ? -8.590 6.381 16.529 1.00 96.44 172 ARG A C 1
ATOM 1331 O O . ARG A 1 172 ? -9.703 6.495 17.028 1.00 96.44 172 ARG A O 1
ATOM 1338 N N . THR A 1 173 ? -8.353 6.620 15.242 1.00 97.38 173 THR A N 1
ATOM 1339 C CA . THR A 1 173 ? -9.421 6.948 14.293 1.00 97.38 173 THR A CA 1
ATOM 1340 C C . THR A 1 173 ? -10.358 5.761 14.118 1.00 97.38 173 THR A C 1
ATOM 1342 O O . THR A 1 173 ? -11.564 5.936 14.264 1.00 97.38 173 THR A O 1
ATOM 1345 N N . LEU A 1 174 ? -9.821 4.558 13.895 1.00 97.31 174 LEU A N 1
ATOM 1346 C CA . LEU A 1 174 ? -10.623 3.338 13.774 1.00 97.31 174 LEU A CA 1
ATOM 1347 C C . LEU A 1 174 ? -11.421 3.047 15.056 1.00 97.31 174 LEU A C 1
ATOM 1349 O O . LEU A 1 174 ? -12.624 2.815 14.987 1.00 97.31 174 LEU A O 1
ATOM 1353 N N . LEU A 1 175 ? -10.790 3.164 16.230 1.00 96.25 175 LEU A N 1
ATOM 1354 C CA . LEU A 1 175 ? -11.430 2.932 17.534 1.00 96.25 175 LEU A CA 1
ATOM 1355 C C . LEU A 1 175 ? -12.582 3.900 17.851 1.00 96.25 175 LEU A C 1
ATOM 1357 O O . LEU A 1 175 ? -13.413 3.598 18.705 1.00 96.25 175 LEU A O 1
ATOM 1361 N N . ARG A 1 176 ? -12.671 5.058 17.180 1.00 96.12 176 ARG A N 1
ATOM 1362 C CA . ARG A 1 176 ? -13.803 5.990 17.353 1.00 96.12 176 ARG A CA 1
ATOM 1363 C C . ARG A 1 176 ? -15.113 5.453 16.785 1.00 96.12 176 ARG A C 1
ATOM 1365 O O . ARG A 1 176 ? -16.163 5.980 17.142 1.00 96.12 176 ARG A O 1
ATOM 1372 N N . ASN A 1 177 ? -15.065 4.446 15.915 1.00 97.69 177 ASN A N 1
ATOM 1373 C CA . ASN A 1 177 ? -16.251 3.787 15.392 1.00 97.69 177 ASN A CA 1
ATOM 1374 C C . ASN A 1 177 ? -16.165 2.270 15.635 1.00 97.69 177 ASN A C 1
ATOM 1376 O O . ASN A 1 177 ? -15.598 1.555 14.805 1.00 97.69 177 ASN A O 1
ATOM 1380 N N . PRO A 1 178 ? -16.755 1.762 16.736 1.00 96.88 178 PRO A N 1
ATOM 1381 C CA . PRO A 1 178 ? -16.747 0.334 17.058 1.00 96.88 178 PRO A CA 1
ATOM 1382 C C . PRO A 1 178 ? -17.257 -0.556 15.918 1.00 96.88 178 PRO A C 1
ATOM 1384 O O . PRO A 1 178 ? -16.657 -1.587 15.638 1.00 96.88 178 PRO A O 1
ATOM 1387 N N . ALA A 1 179 ? -18.282 -0.115 15.177 1.00 96.69 179 ALA A N 1
ATOM 1388 C CA . ALA A 1 179 ? -18.849 -0.886 14.068 1.00 96.69 179 ALA A CA 1
ATOM 1389 C C . ALA A 1 179 ? -17.871 -1.081 12.893 1.00 96.69 179 ALA A C 1
ATOM 1391 O O . ALA A 1 179 ? -17.976 -2.074 12.169 1.00 96.69 179 ALA A O 1
ATOM 1392 N N . VAL A 1 180 ? -16.934 -0.144 12.709 1.00 96.94 180 VAL A N 1
ATOM 1393 C CA . VAL A 1 180 ? -15.829 -0.266 11.747 1.00 96.94 180 VAL A CA 1
ATOM 1394 C C . VAL A 1 180 ? -14.707 -1.108 12.349 1.00 96.94 180 VAL A C 1
ATOM 1396 O O . VAL A 1 180 ? -14.259 -2.061 11.713 1.00 96.94 180 VAL A O 1
ATOM 1399 N N . TRP A 1 181 ? -14.267 -0.789 13.571 1.00 96.69 181 TRP A N 1
ATOM 1400 C CA . TRP A 1 181 ? -13.151 -1.470 14.236 1.00 96.69 181 TRP A CA 1
ATOM 1401 C C . TRP A 1 181 ? -13.359 -2.984 14.346 1.00 96.69 181 TRP A C 1
ATOM 1403 O O . TRP A 1 181 ? -12.481 -3.747 13.958 1.00 96.69 181 TRP A O 1
ATOM 1413 N N . GLU A 1 182 ? -14.543 -3.421 14.780 1.00 96.31 182 GLU A N 1
ATOM 1414 C CA . GLU A 1 182 ? -14.880 -4.838 14.990 1.00 96.31 182 GLU A CA 1
ATOM 1415 C C . GLU A 1 182 ? -14.810 -5.699 13.717 1.00 96.31 182 GLU A C 1
ATOM 1417 O O . GLU A 1 182 ? -14.814 -6.925 13.792 1.00 96.31 182 GLU A O 1
ATOM 1422 N N . LYS A 1 183 ? -14.760 -5.072 12.536 1.00 95.81 183 LYS A N 1
ATOM 1423 C CA . LYS A 1 183 ? -14.772 -5.745 11.228 1.00 95.81 183 LYS A CA 1
ATOM 1424 C C . LYS A 1 183 ? -13.557 -5.405 10.370 1.00 95.81 183 LYS A C 1
ATOM 1426 O O . LYS A 1 183 ? -13.529 -5.759 9.194 1.00 95.81 183 LYS A O 1
ATOM 1431 N N . THR A 1 184 ? -12.579 -4.697 10.928 1.00 97.19 184 THR A N 1
ATOM 1432 C CA . THR A 1 184 ? -11.410 -4.224 10.187 1.00 97.19 184 THR A CA 1
ATOM 1433 C C . THR A 1 184 ? -10.173 -5.006 10.592 1.00 97.19 184 THR A C 1
ATOM 1435 O O . THR A 1 184 ? -9.796 -5.016 11.760 1.00 97.19 184 THR A O 1
ATOM 1438 N N . ALA A 1 185 ? -9.489 -5.576 9.600 1.00 96.75 185 ALA A N 1
ATOM 1439 C CA . ALA A 1 185 ? -8.093 -5.953 9.741 1.00 96.75 185 ALA A CA 1
ATOM 1440 C C . ALA A 1 185 ? -7.218 -4.782 9.293 1.00 96.75 185 ALA A C 1
ATOM 1442 O O . ALA A 1 185 ? -7.246 -4.382 8.129 1.00 96.75 185 ALA A O 1
ATOM 1443 N N . LEU A 1 186 ? -6.456 -4.209 10.222 1.00 96.38 186 LEU A N 1
ATOM 1444 C CA . LEU A 1 186 ? -5.415 -3.241 9.894 1.00 96.38 186 LEU A CA 1
ATOM 1445 C C . LEU A 1 186 ? -4.117 -3.996 9.549 1.00 96.38 186 LEU A C 1
ATOM 1447 O O . LEU A 1 186 ? -3.814 -5.043 10.109 1.00 96.38 186 LEU A O 1
ATOM 1451 N N . ILE A 1 187 ? -3.346 -3.485 8.599 1.00 95.19 187 ILE A N 1
ATOM 1452 C CA . ILE A 1 187 ? -2.052 -4.049 8.214 1.00 95.19 187 ILE A CA 1
ATOM 1453 C C . ILE A 1 187 ? -1.070 -2.888 8.212 1.00 95.19 187 ILE A C 1
ATOM 1455 O O . ILE A 1 187 ? -1.262 -1.924 7.473 1.00 95.19 187 ILE A O 1
ATOM 1459 N N . ILE A 1 188 ? -0.046 -2.964 9.060 1.00 93.75 188 ILE A N 1
ATOM 1460 C CA . ILE A 1 188 ? 1.055 -1.999 9.071 1.00 93.75 188 ILE A CA 1
ATOM 1461 C C . ILE A 1 188 ? 2.233 -2.689 8.399 1.00 93.75 188 ILE A C 1
ATOM 1463 O O . ILE A 1 188 ? 2.719 -3.705 8.889 1.00 93.75 188 ILE A O 1
ATOM 1467 N N . ALA A 1 189 ? 2.645 -2.159 7.253 1.00 90.88 189 ALA A N 1
ATOM 1468 C CA . ALA A 1 189 ? 3.724 -2.709 6.451 1.00 90.88 189 ALA A CA 1
ATOM 1469 C C . ALA A 1 189 ? 4.649 -1.590 5.976 1.00 90.88 189 ALA A C 1
ATOM 1471 O O . ALA A 1 189 ? 4.209 -0.465 5.732 1.00 90.88 189 ALA A O 1
ATOM 1472 N N . TYR A 1 190 ? 5.919 -1.943 5.817 1.00 90.19 190 TYR A N 1
ATOM 1473 C CA . TYR A 1 190 ? 6.959 -1.083 5.267 1.00 90.19 190 TYR A CA 1
ATOM 1474 C C . TYR A 1 190 ? 7.230 -1.504 3.825 1.00 90.19 190 TYR A C 1
ATOM 1476 O O . TYR A 1 190 ? 7.247 -2.701 3.512 1.00 90.19 190 TYR A O 1
ATOM 1484 N N . ASP A 1 191 ? 7.368 -0.532 2.928 1.00 87.00 191 ASP A N 1
ATOM 1485 C CA . ASP A 1 191 ? 7.622 -0.790 1.510 1.00 87.00 191 ASP A CA 1
ATOM 1486 C C . ASP A 1 191 ? 9.038 -1.323 1.287 1.00 87.00 191 ASP A C 1
ATOM 1488 O O . ASP A 1 191 ? 9.241 -2.188 0.439 1.00 87.00 191 ASP A O 1
ATOM 1492 N N . GLU A 1 192 ? 10.003 -0.866 2.079 1.00 86.44 192 GLU A N 1
ATOM 1493 C CA . GLU A 1 192 ? 11.388 -1.323 2.042 1.00 86.44 192 GLU A CA 1
ATOM 1494 C C . GLU A 1 192 ? 12.062 -1.240 3.428 1.00 86.44 192 GLU A C 1
ATOM 1496 O O . GLU A 1 192 ? 11.421 -0.904 4.422 1.00 86.44 192 GLU A O 1
ATOM 1501 N N . HIS A 1 193 ? 13.334 -1.638 3.520 1.00 85.94 193 HIS A N 1
ATOM 1502 C CA . HIS A 1 193 ? 14.058 -1.817 4.791 1.00 85.94 193 HIS A CA 1
ATOM 1503 C C . HIS A 1 193 ? 14.947 -0.617 5.178 1.00 85.94 193 HIS A C 1
ATOM 1505 O O . HIS A 1 193 ? 15.775 -0.714 6.081 1.00 85.94 193 HIS A O 1
ATOM 1511 N N . GLY A 1 194 ? 14.845 0.504 4.471 1.00 82.12 194 GLY A N 1
ATOM 1512 C CA . GLY A 1 194 ? 15.581 1.748 4.684 1.00 82.12 194 GLY A CA 1
ATOM 1513 C C . GLY A 1 194 ? 17.068 1.699 4.337 1.00 82.12 194 GLY A C 1
ATOM 1514 O O . GLY A 1 194 ? 17.803 2.627 4.676 1.00 82.12 194 GLY A O 1
ATOM 1515 N N . GLY A 1 195 ? 17.548 0.605 3.735 1.00 85.19 195 GLY A N 1
ATOM 1516 C CA . GLY A 1 195 ? 18.980 0.299 3.642 1.00 85.19 195 GLY A CA 1
ATOM 1517 C C . GLY A 1 195 ? 19.621 -0.086 4.984 1.00 85.19 195 GLY A C 1
ATOM 1518 O O . GLY A 1 195 ? 20.850 -0.143 5.085 1.00 85.19 195 GLY A O 1
ATOM 1519 N N . PHE A 1 196 ? 18.816 -0.325 6.026 1.00 87.00 196 PHE A N 1
ATOM 1520 C CA . PHE A 1 196 ? 19.295 -0.812 7.315 1.00 87.00 196 PHE A CA 1
ATOM 1521 C C . PHE A 1 196 ? 19.665 -2.296 7.251 1.00 87.00 196 PHE A C 1
ATOM 1523 O O . PHE A 1 196 ? 19.268 -3.037 6.359 1.00 87.00 196 PHE A O 1
ATOM 1530 N N . PHE A 1 197 ? 20.475 -2.743 8.203 1.00 89.69 197 PHE A N 1
ATOM 1531 C CA . PHE A 1 197 ? 20.933 -4.125 8.221 1.00 89.69 197 PHE A CA 1
ATOM 1532 C C . PHE A 1 197 ? 19.871 -5.075 8.752 1.00 89.69 197 PHE A C 1
ATOM 1534 O O . PHE A 1 197 ? 19.371 -4.881 9.858 1.00 89.69 197 PHE A O 1
ATOM 1541 N N . ASP A 1 198 ? 19.652 -6.150 8.002 1.00 89.19 198 ASP A N 1
ATOM 1542 C CA . ASP A 1 198 ? 19.010 -7.370 8.469 1.00 89.19 198 ASP A CA 1
ATOM 1543 C C . ASP A 1 198 ? 19.985 -8.544 8.292 1.00 89.19 198 ASP A C 1
ATOM 1545 O O . ASP A 1 198 ? 20.768 -8.596 7.341 1.00 89.19 198 ASP A O 1
ATOM 1549 N N . HIS A 1 199 ? 19.963 -9.473 9.240 1.00 90.69 199 HIS A N 1
ATOM 1550 C CA . HIS A 1 199 ? 20.764 -10.691 9.198 1.00 90.69 199 HIS A CA 1
ATOM 1551 C C . HIS A 1 199 ? 20.140 -11.784 8.317 1.00 90.69 199 HIS A C 1
ATOM 1553 O O . HIS A 1 199 ? 20.858 -12.675 7.854 1.00 90.69 199 HIS A O 1
ATOM 1559 N N . VAL A 1 200 ? 18.821 -11.744 8.096 1.00 89.69 200 VAL A N 1
ATOM 1560 C CA . VAL A 1 200 ? 18.094 -12.732 7.300 1.00 89.69 200 VAL A CA 1
ATOM 1561 C C . VAL A 1 200 ? 18.300 -12.426 5.827 1.00 89.69 200 VAL A C 1
ATOM 1563 O O . VAL A 1 200 ? 17.957 -11.357 5.325 1.00 89.69 200 VAL A O 1
ATOM 1566 N N . THR A 1 201 ? 18.843 -13.401 5.105 1.00 86.75 201 THR A N 1
ATOM 1567 C CA . THR A 1 201 ? 18.914 -13.309 3.647 1.00 86.75 201 THR A CA 1
ATOM 1568 C C . THR A 1 201 ? 17.507 -13.485 3.073 1.00 86.75 201 THR A C 1
ATOM 1570 O O . THR A 1 201 ? 16.879 -14.507 3.358 1.00 86.75 201 THR A O 1
ATOM 1573 N N . PRO A 1 202 ? 17.004 -12.536 2.267 1.00 85.19 202 PRO A N 1
ATOM 1574 C CA . PRO A 1 202 ? 15.672 -12.637 1.691 1.00 85.19 202 PRO A CA 1
ATOM 1575 C C . PRO A 1 202 ? 15.577 -13.857 0.762 1.00 85.19 202 PRO A C 1
ATOM 1577 O O . PRO A 1 202 ? 16.537 -14.154 0.037 1.00 85.19 202 PRO A O 1
ATOM 1580 N N . PRO A 1 203 ? 14.438 -14.572 0.753 1.00 84.75 203 PRO A N 1
ATOM 1581 C CA . PRO A 1 203 ? 14.218 -15.652 -0.189 1.00 84.75 203 PRO A CA 1
ATOM 1582 C C . PRO A 1 203 ? 14.230 -15.095 -1.610 1.00 84.75 203 PRO A C 1
ATOM 1584 O O . PRO A 1 203 ? 13.722 -14.009 -1.886 1.00 84.75 203 PRO A O 1
ATOM 1587 N N . THR A 1 204 ? 14.816 -15.867 -2.516 1.00 80.69 204 THR A N 1
ATOM 1588 C CA . THR A 1 204 ? 14.939 -15.512 -3.925 1.00 80.69 204 THR A CA 1
ATOM 1589 C C . THR A 1 204 ? 14.239 -16.573 -4.761 1.00 80.69 204 THR A C 1
ATOM 1591 O O . THR A 1 204 ? 14.387 -17.773 -4.510 1.00 80.69 204 THR A O 1
ATOM 1594 N N . ALA A 1 205 ? 13.439 -16.144 -5.736 1.00 80.00 205 ALA A N 1
ATOM 1595 C CA . ALA A 1 205 ? 12.817 -17.053 -6.688 1.00 80.00 205 ALA A CA 1
ATOM 1596 C C . ALA A 1 205 ? 13.869 -17.946 -7.389 1.00 80.00 205 ALA A C 1
ATOM 1598 O O . ALA A 1 205 ? 14.958 -17.474 -7.727 1.00 80.00 205 ALA A O 1
ATOM 1599 N N . PRO A 1 206 ? 13.573 -19.230 -7.667 1.00 84.19 206 PRO A N 1
ATOM 1600 C CA . PRO A 1 206 ? 14.482 -20.086 -8.422 1.00 84.19 206 PRO A CA 1
ATOM 1601 C C . PRO A 1 206 ? 14.821 -19.509 -9.810 1.00 84.19 206 PRO A C 1
ATOM 1603 O O . PRO A 1 206 ? 13.960 -18.877 -10.439 1.00 84.19 206 PRO A O 1
ATOM 1606 N N . PRO A 1 207 ? 16.038 -19.747 -10.342 1.00 78.81 207 PRO A N 1
ATOM 1607 C CA . PRO A 1 207 ? 16.405 -19.354 -11.700 1.00 78.81 207 PRO A CA 1
ATOM 1608 C C . PRO A 1 207 ? 15.393 -19.815 -12.751 1.00 78.81 207 PRO A C 1
ATOM 1610 O O . PRO A 1 207 ? 15.027 -20.986 -12.799 1.00 78.81 207 PRO A O 1
ATOM 1613 N N . GLY A 1 208 ? 14.964 -18.886 -13.609 1.00 78.12 208 GLY A N 1
ATOM 1614 C CA . GLY A 1 208 ? 14.013 -19.163 -14.689 1.00 78.12 208 GLY A CA 1
ATOM 1615 C C . GLY A 1 208 ? 12.539 -19.106 -14.284 1.00 78.12 208 GLY A C 1
ATOM 1616 O O . GLY A 1 208 ? 11.688 -19.360 -15.132 1.00 78.12 208 GLY A O 1
ATOM 1617 N N . THR A 1 209 ? 12.220 -18.749 -13.034 1.00 82.00 209 THR A N 1
ATOM 1618 C CA . THR A 1 209 ? 10.827 -18.505 -12.626 1.00 82.00 209 THR A CA 1
ATOM 1619 C C . THR A 1 209 ? 10.226 -17.368 -13.476 1.00 82.00 209 THR A C 1
ATOM 1621 O O . THR A 1 209 ? 10.788 -16.269 -13.492 1.00 82.00 209 THR A O 1
ATOM 1624 N N . PRO A 1 210 ? 9.134 -17.601 -14.230 1.00 79.50 210 PRO A N 1
ATOM 1625 C CA . PRO A 1 210 ? 8.560 -16.588 -15.118 1.00 79.50 210 PRO A CA 1
ATOM 1626 C C . PRO A 1 210 ? 8.161 -15.317 -14.365 1.00 79.50 210 PRO A C 1
ATOM 1628 O O . PRO A 1 210 ? 7.567 -15.401 -13.297 1.00 79.50 210 PRO A O 1
ATOM 1631 N N . GLY A 1 211 ? 8.489 -14.145 -14.914 1.00 77.75 211 GLY A N 1
ATOM 1632 C CA . GLY A 1 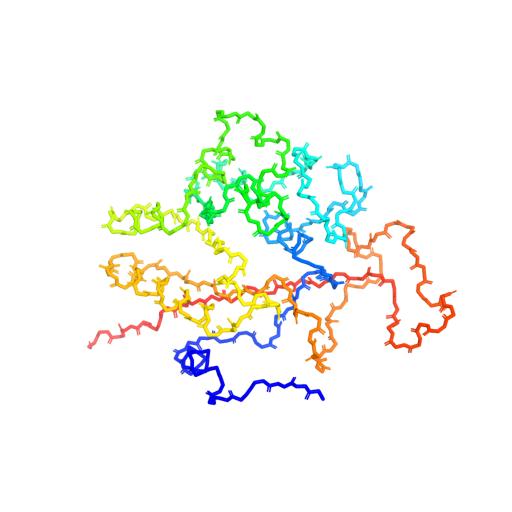211 ? 8.192 -12.849 -14.290 1.00 77.75 211 GLY A CA 1
ATOM 1633 C C . GLY A 1 211 ? 9.074 -12.483 -13.086 1.00 77.75 211 GLY A C 1
ATOM 1634 O O . GLY A 1 211 ? 9.059 -11.336 -12.648 1.00 77.75 211 GLY A O 1
ATOM 1635 N N . GLU A 1 212 ? 9.898 -13.410 -12.59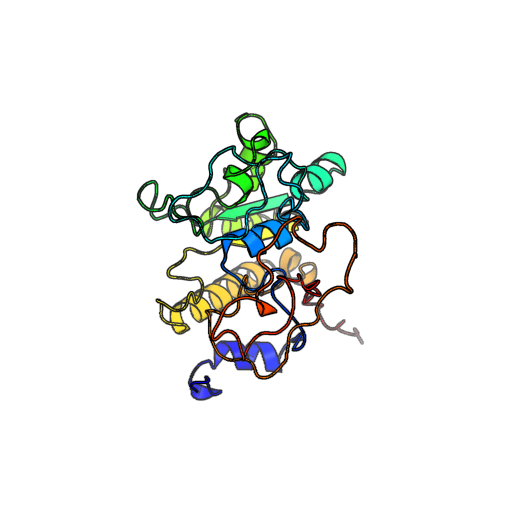0 1.00 79.12 212 GLU A N 1
ATOM 1636 C CA . GLU A 1 212 ? 10.724 -13.183 -11.397 1.00 79.12 212 GLU A CA 1
ATOM 1637 C C . GLU A 1 212 ? 12.152 -12.705 -11.700 1.00 79.12 212 GLU A C 1
ATOM 1639 O O . GLU A 1 212 ? 12.940 -12.407 -10.804 1.00 79.12 212 GLU A O 1
ATOM 1644 N N . TRP A 1 213 ? 12.508 -12.641 -12.984 1.00 77.00 213 TRP A N 1
ATOM 1645 C CA . TRP A 1 213 ? 13.846 -12.291 -13.446 1.00 77.00 213 TRP A CA 1
ATOM 1646 C C . TRP A 1 213 ? 13.770 -11.221 -14.522 1.00 77.00 213 TRP A C 1
ATOM 1648 O O . TRP A 1 213 ? 12.976 -11.329 -15.452 1.00 77.00 213 TRP A O 1
ATOM 1658 N N . ILE A 1 214 ? 14.647 -10.219 -14.436 1.00 73.25 214 ILE A N 1
ATOM 1659 C CA . ILE A 1 214 ? 14.789 -9.211 -15.490 1.00 73.25 214 ILE A CA 1
ATOM 1660 C C . ILE A 1 214 ? 15.602 -9.817 -16.641 1.00 73.25 214 ILE A C 1
ATOM 1662 O O . ILE A 1 214 ? 16.781 -10.166 -16.431 1.00 73.25 214 ILE A O 1
ATOM 1666 N N . PRO A 1 215 ? 15.035 -9.905 -17.858 1.00 67.56 215 PRO A N 1
ATOM 1667 C CA . PRO A 1 215 ? 15.786 -10.299 -19.039 1.00 67.56 215 PRO A CA 1
ATOM 1668 C C . PRO A 1 215 ? 16.980 -9.358 -19.243 1.00 67.56 215 PRO A C 1
ATOM 1670 O O . PRO A 1 215 ? 16.841 -8.140 -19.181 1.00 67.56 215 PRO A O 1
ATOM 1673 N N . ASN A 1 216 ? 18.170 -9.911 -19.490 1.00 64.62 216 ASN A N 1
ATOM 1674 C CA . ASN A 1 216 ? 19.403 -9.143 -19.734 1.00 64.62 216 ASN A CA 1
ATOM 1675 C C . ASN A 1 216 ? 19.898 -8.280 -18.553 1.00 64.62 216 ASN A C 1
ATOM 1677 O O . ASN A 1 216 ? 20.661 -7.336 -18.760 1.00 64.62 216 ASN A O 1
ATOM 1681 N N . SER A 1 217 ? 19.516 -8.612 -17.314 1.00 66.31 217 SER A N 1
ATOM 1682 C CA . SER A 1 217 ? 20.129 -8.014 -16.119 1.00 66.31 217 SER A CA 1
ATOM 1683 C C . SER A 1 217 ? 21.648 -8.219 -16.085 1.00 66.31 217 SER A C 1
ATOM 1685 O O . SER A 1 217 ? 22.169 -9.253 -16.522 1.00 66.31 217 SER A O 1
ATOM 1687 N N . VAL A 1 218 ? 22.355 -7.225 -15.533 1.00 64.25 218 VAL A N 1
ATOM 1688 C CA . VAL A 1 218 ? 23.802 -7.293 -15.299 1.00 64.25 218 VAL A CA 1
ATOM 1689 C C . VAL A 1 218 ? 24.099 -8.505 -14.419 1.00 64.25 218 VAL A C 1
ATOM 1691 O O . VAL A 1 218 ? 23.534 -8.664 -13.337 1.00 64.25 218 VAL A O 1
ATOM 1694 N N . ASP A 1 219 ? 24.988 -9.375 -14.889 1.00 66.12 219 ASP A N 1
ATOM 1695 C CA . ASP A 1 219 ? 25.489 -10.486 -14.089 1.00 66.12 219 ASP A CA 1
ATOM 1696 C C . ASP A 1 219 ? 26.464 -9.930 -13.051 1.00 66.12 219 ASP A C 1
ATOM 1698 O O . ASP A 1 219 ? 27.628 -9.673 -13.355 1.00 66.12 219 ASP A O 1
ATOM 1702 N N . ILE A 1 220 ? 25.975 -9.707 -11.829 1.00 61.56 220 ILE A N 1
ATOM 1703 C CA . ILE A 1 220 ? 26.766 -9.102 -10.754 1.00 61.56 220 ILE A CA 1
ATOM 1704 C C . ILE A 1 220 ? 28.013 -9.929 -10.420 1.00 61.56 220 ILE A C 1
ATOM 1706 O O . ILE A 1 220 ? 29.022 -9.373 -9.996 1.00 61.56 220 ILE A O 1
ATOM 1710 N N . ASN A 1 221 ? 27.997 -11.240 -10.695 1.00 65.56 221 ASN A N 1
ATOM 1711 C CA . ASN A 1 221 ? 29.157 -12.111 -10.499 1.00 65.56 221 ASN A CA 1
ATOM 1712 C C . ASN A 1 221 ? 30.299 -11.798 -11.480 1.00 65.56 221 ASN A C 1
ATOM 1714 O O . ASN A 1 221 ? 31.411 -12.285 -11.298 1.00 65.56 221 ASN A O 1
ATOM 1718 N N . LYS A 1 222 ? 30.026 -11.011 -12.526 1.00 70.00 222 LYS A N 1
ATOM 1719 C CA . LYS A 1 222 ? 31.011 -10.521 -13.497 1.00 70.00 222 LYS A CA 1
ATOM 1720 C C . LYS A 1 222 ? 31.447 -9.079 -13.228 1.00 70.00 222 LYS A C 1
ATOM 1722 O O . LYS A 1 222 ? 32.187 -8.522 -14.031 1.00 70.00 222 LYS A O 1
ATOM 1727 N N . VAL A 1 223 ? 30.968 -8.463 -12.145 1.00 68.56 223 VAL A N 1
ATOM 1728 C CA . VAL A 1 223 ? 31.362 -7.112 -11.729 1.00 68.56 223 VAL A CA 1
ATOM 1729 C C . VAL A 1 223 ? 32.483 -7.224 -10.698 1.00 68.56 223 VAL A C 1
ATOM 1731 O O . VAL A 1 223 ? 32.284 -7.789 -9.623 1.00 68.56 223 VAL A O 1
ATOM 1734 N N . ASP A 1 224 ? 33.658 -6.677 -11.007 1.00 65.19 224 ASP A N 1
ATOM 1735 C CA . ASP A 1 224 ? 34.799 -6.685 -10.088 1.00 65.19 224 ASP A CA 1
ATOM 1736 C C . ASP A 1 224 ? 34.451 -5.982 -8.763 1.00 65.19 224 ASP A C 1
ATOM 1738 O O . ASP A 1 224 ? 33.980 -4.845 -8.744 1.00 65.19 224 ASP A O 1
ATOM 1742 N N . GLY A 1 225 ? 34.680 -6.670 -7.638 1.00 62.22 225 GLY A N 1
ATOM 1743 C CA . GLY A 1 225 ? 34.418 -6.152 -6.287 1.00 62.22 225 GLY A CA 1
ATOM 1744 C C . GLY A 1 225 ? 33.046 -6.500 -5.687 1.00 62.22 225 GLY A C 1
ATOM 1745 O O . GLY A 1 225 ? 32.793 -6.153 -4.536 1.00 62.22 225 GLY A O 1
ATOM 1746 N N . SER A 1 226 ? 32.179 -7.237 -6.388 1.00 56.28 226 SER A N 1
ATOM 1747 C CA . SER A 1 226 ? 30.816 -7.580 -5.933 1.00 56.28 226 SER A CA 1
ATOM 1748 C C . SER A 1 226 ? 30.704 -8.720 -4.900 1.00 56.28 226 SER A C 1
ATOM 1750 O O . SER A 1 226 ? 29.622 -9.266 -4.690 1.00 56.28 226 SER A O 1
ATOM 1752 N N . GLY A 1 227 ? 31.791 -9.084 -4.209 1.00 46.28 227 GLY A N 1
ATOM 1753 C CA . GLY A 1 227 ? 31.917 -10.333 -3.437 1.00 46.28 227 GLY A CA 1
ATOM 1754 C C . GLY A 1 227 ? 30.902 -10.594 -2.307 1.00 46.28 227 GLY A C 1
ATOM 1755 O O . GLY A 1 227 ? 30.914 -11.694 -1.754 1.00 46.28 227 GLY A O 1
ATOM 1756 N N . GLY A 1 228 ? 30.042 -9.626 -1.966 1.00 48.03 228 GLY A N 1
ATOM 1757 C CA . GLY A 1 228 ? 29.045 -9.717 -0.893 1.00 48.03 228 GLY A CA 1
ATOM 1758 C C . GLY A 1 228 ? 27.628 -10.137 -1.315 1.00 48.03 228 GLY A C 1
ATOM 1759 O O . GLY A 1 228 ? 26.933 -10.737 -0.502 1.00 48.03 228 GLY A O 1
ATOM 1760 N N . ILE A 1 229 ? 27.193 -9.876 -2.557 1.00 47.06 229 ILE A N 1
ATOM 1761 C CA . ILE A 1 229 ? 25.846 -10.234 -3.051 1.00 47.06 229 ILE A CA 1
ATOM 1762 C C . ILE A 1 229 ? 26.010 -11.152 -4.260 1.00 47.06 229 ILE A C 1
ATOM 1764 O O . ILE A 1 229 ? 26.542 -10.745 -5.290 1.00 47.06 229 ILE A O 1
ATOM 1768 N N . ARG A 1 230 ? 25.570 -12.407 -4.133 1.00 42.62 230 ARG A N 1
ATOM 1769 C CA . ARG A 1 230 ? 25.655 -13.410 -5.203 1.00 42.62 230 ARG A CA 1
ATOM 1770 C C . ARG A 1 230 ? 24.275 -13.655 -5.806 1.00 42.62 230 ARG A C 1
ATOM 1772 O O . ARG A 1 230 ? 23.318 -13.863 -5.071 1.00 42.62 230 ARG A O 1
ATOM 1779 N N . GLY A 1 231 ? 24.202 -13.691 -7.137 1.00 42.25 231 GLY A N 1
ATOM 1780 C CA . GLY A 1 231 ? 22.969 -13.939 -7.898 1.00 42.25 231 GLY A CA 1
ATOM 1781 C C . GLY A 1 231 ? 22.570 -12.770 -8.804 1.00 42.25 231 GLY A C 1
ATOM 1782 O O . GLY A 1 231 ? 23.021 -11.647 -8.620 1.00 42.25 231 GLY A O 1
ATOM 1783 N N . ARG A 1 232 ? 21.741 -13.026 -9.823 1.00 43.66 232 ARG A N 1
ATOM 1784 C CA . ARG A 1 232 ? 21.066 -11.942 -10.570 1.00 43.66 232 ARG A CA 1
ATOM 1785 C C . ARG A 1 232 ? 20.030 -11.280 -9.643 1.00 43.66 232 ARG A C 1
ATOM 1787 O O . ARG A 1 232 ? 19.659 -11.892 -8.653 1.00 43.66 232 ARG A O 1
ATOM 1794 N N . SER A 1 233 ? 19.564 -10.064 -9.931 1.00 42.25 233 SER A N 1
ATOM 1795 C CA . SER A 1 233 ? 18.493 -9.422 -9.147 1.00 42.25 233 SER A CA 1
ATOM 1796 C C . SER A 1 233 ? 17.265 -10.339 -9.087 1.00 42.25 233 SER A C 1
ATOM 1798 O O . SER A 1 233 ? 16.703 -10.648 -10.138 1.00 42.25 233 SER A O 1
ATOM 1800 N N . VAL A 1 234 ? 16.901 -10.800 -7.887 1.00 38.28 234 VAL A N 1
ATOM 1801 C CA . VAL A 1 234 ? 15.767 -11.708 -7.655 1.00 38.28 234 VAL A CA 1
ATOM 1802 C C . VAL A 1 234 ? 14.741 -11.036 -6.759 1.00 38.28 234 VAL A C 1
ATOM 1804 O O . VAL A 1 234 ? 15.113 -10.271 -5.866 1.00 38.28 234 VAL A O 1
ATOM 1807 N N . TRP A 1 235 ? 13.468 -11.341 -6.987 1.00 46.69 235 TRP A N 1
ATOM 1808 C CA . TRP A 1 235 ? 12.359 -10.858 -6.176 1.00 46.69 235 TRP A CA 1
ATOM 1809 C C . TRP A 1 235 ? 11.940 -11.887 -5.119 1.00 46.69 235 TRP A C 1
ATOM 1811 O O . TRP A 1 235 ? 12.122 -13.098 -5.290 1.00 46.69 235 TRP A O 1
ATOM 1821 N N . GLY A 1 236 ? 11.396 -11.380 -4.013 1.00 32.50 236 GLY A N 1
ATOM 1822 C CA . GLY A 1 236 ? 10.785 -12.166 -2.945 1.00 32.50 236 GLY A CA 1
ATOM 1823 C C . GLY A 1 236 ? 9.277 -11.921 -2.892 1.00 32.50 236 GLY A C 1
ATOM 1824 O O . GLY A 1 236 ? 8.798 -10.804 -3.048 1.00 32.50 236 GLY A O 1
ATOM 1825 N N . THR A 1 237 ? 8.474 -12.949 -2.658 1.00 29.05 237 THR A N 1
ATOM 1826 C CA . THR A 1 237 ? 7.040 -12.767 -2.392 1.00 29.05 237 THR A CA 1
ATOM 1827 C C . THR A 1 237 ? 6.846 -12.384 -0.924 1.00 29.05 237 THR A C 1
ATOM 1829 O O . THR A 1 237 ? 7.101 -13.201 -0.039 1.00 29.05 237 THR A O 1
ATOM 1832 N N . GLY A 1 238 ? 6.410 -11.152 -0.648 1.00 30.28 238 GLY A N 1
ATOM 1833 C CA . GLY A 1 238 ? 6.084 -10.699 0.707 1.00 30.28 238 GLY A CA 1
ATOM 1834 C C . GLY A 1 238 ? 4.734 -11.259 1.170 1.00 30.28 238 GLY A C 1
ATOM 1835 O O . GLY A 1 238 ? 3.704 -10.964 0.571 1.00 30.28 238 GLY A O 1
ATOM 1836 N N . CYS A 1 239 ? 4.736 -12.070 2.231 1.00 24.19 239 CYS A N 1
ATOM 1837 C CA . CYS A 1 239 ? 3.528 -12.554 2.910 1.00 24.19 239 CYS A CA 1
ATOM 1838 C C . CYS A 1 239 ? 2.861 -11.417 3.712 1.00 24.19 239 CYS A C 1
ATOM 1840 O O . CYS A 1 239 ? 3.543 -10.673 4.409 1.00 24.19 239 CYS A O 1
ATOM 1842 N N . HIS A 1 240 ? 1.534 -11.281 3.643 1.00 32.44 240 HIS A N 1
ATOM 1843 C CA . HIS A 1 240 ? 0.787 -10.184 4.275 1.00 32.44 240 HIS A CA 1
ATOM 1844 C C . HIS A 1 240 ? 0.503 -10.438 5.775 1.00 32.44 240 HIS A C 1
ATOM 1846 O O . HIS A 1 240 ? -0.041 -11.482 6.127 1.00 32.44 240 HIS A O 1
ATOM 1852 N N . VAL A 1 241 ? 0.811 -9.465 6.651 1.00 27.44 241 VAL A N 1
ATOM 1853 C CA . VAL A 1 241 ? 0.326 -9.412 8.052 1.00 27.44 241 VAL A CA 1
ATOM 1854 C C . VAL A 1 241 ? -1.189 -9.193 8.032 1.00 27.44 241 VAL A C 1
ATOM 1856 O O . VAL A 1 241 ? -1.662 -8.398 7.235 1.00 27.44 241 VAL A O 1
ATOM 1859 N N . SER A 1 242 ? -1.954 -9.837 8.912 1.00 23.39 242 SER A N 1
ATOM 1860 C CA . SER A 1 242 ? -3.380 -9.555 9.127 1.00 23.39 242 SER A CA 1
ATOM 1861 C C . SER A 1 242 ? -3.615 -9.302 10.613 1.00 23.39 242 SER A C 1
ATOM 1863 O O . SER A 1 242 ? -3.336 -10.179 11.426 1.00 23.39 242 SER A O 1
ATOM 1865 N N . LEU A 1 243 ? -4.154 -8.136 10.985 1.00 29.23 243 LEU A N 1
ATOM 1866 C CA . LEU A 1 243 ? -4.715 -7.936 12.323 1.00 29.23 243 LEU A CA 1
ATOM 1867 C C . LEU A 1 243 ? -6.101 -8.596 12.377 1.00 29.23 243 LEU A C 1
ATOM 1869 O O . LEU A 1 243 ? -7.078 -8.015 11.923 1.00 29.23 243 LEU A O 1
ATOM 1873 N N . SER A 1 244 ? -6.209 -9.813 12.911 1.00 26.72 244 SER A N 1
ATOM 1874 C CA . SER A 1 244 ? -7.506 -10.405 13.276 1.00 26.72 244 SER A CA 1
ATOM 1875 C C . SER A 1 244 ? -7.768 -10.224 14.769 1.00 26.72 244 SER A C 1
ATOM 1877 O O . SER A 1 244 ? -6.892 -10.500 15.588 1.00 26.72 244 SER A O 1
ATOM 1879 N N . LEU A 1 245 ? -8.977 -9.784 15.125 1.00 27.83 245 LEU A N 1
ATOM 1880 C CA . LEU A 1 245 ? -9.422 -9.709 16.517 1.00 27.83 245 LEU A CA 1
ATOM 1881 C C . LEU A 1 245 ? -9.468 -11.117 17.139 1.00 27.83 245 LEU A C 1
ATOM 1883 O O . LEU A 1 245 ? -9.953 -12.042 16.481 1.00 27.83 245 LEU A O 1
ATOM 1887 N N . PRO A 1 246 ? -9.037 -11.301 18.400 1.00 25.62 246 PRO A N 1
ATOM 1888 C CA . PRO A 1 246 ? -9.415 -12.486 19.154 1.00 25.62 246 PRO A CA 1
ATOM 1889 C C . PRO A 1 246 ? -10.938 -12.478 19.327 1.00 25.62 246 PRO A C 1
ATOM 1891 O O . PRO A 1 246 ? -11.525 -11.488 19.769 1.00 25.62 246 PRO A O 1
ATOM 1894 N N . THR A 1 247 ? -11.587 -13.576 18.947 1.00 29.39 247 THR A N 1
ATOM 1895 C CA . THR A 1 247 ? -12.995 -13.826 19.257 1.00 29.39 247 THR A CA 1
ATOM 1896 C C . THR A 1 247 ? -13.184 -13.730 20.764 1.00 29.39 247 THR A C 1
ATOM 1898 O O . THR A 1 247 ? -12.634 -14.534 21.514 1.00 29.39 247 THR A O 1
ATOM 1901 N N . VAL A 1 248 ? -13.955 -12.740 21.213 1.00 30.89 248 VAL A N 1
ATOM 1902 C CA . VAL A 1 248 ? -14.487 -12.723 22.574 1.00 30.89 248 VAL A CA 1
ATOM 1903 C C . VAL A 1 248 ? -15.507 -13.854 22.635 1.00 30.89 248 VAL A C 1
ATOM 1905 O O . VAL A 1 248 ? -16.612 -13.722 22.108 1.00 30.89 248 VAL A O 1
ATOM 1908 N N . GLU A 1 249 ? -15.119 -14.990 23.213 1.00 29.83 249 GLU A N 1
ATOM 1909 C CA . GLU A 1 249 ? -16.076 -16.010 23.632 1.00 29.83 249 GLU A CA 1
ATOM 1910 C C . GLU A 1 249 ? -16.993 -15.371 24.677 1.00 29.83 249 GLU A C 1
ATOM 1912 O O . GLU A 1 249 ? -16.586 -15.034 25.791 1.00 29.83 249 GLU A O 1
ATOM 1917 N N . ALA A 1 250 ? -18.232 -15.116 24.271 1.00 30.73 250 ALA A N 1
ATOM 1918 C CA . ALA A 1 250 ? -19.284 -14.722 25.179 1.00 30.73 250 ALA A CA 1
ATOM 1919 C C . ALA A 1 250 ? -19.744 -15.967 25.947 1.00 30.73 250 ALA A C 1
ATOM 1921 O O . ALA A 1 250 ? -20.369 -16.832 25.343 1.00 30.73 250 ALA A O 1
ATOM 1922 N N . GLY A 1 251 ? -19.428 -15.991 27.248 1.00 34.59 251 GLY A N 1
ATOM 1923 C CA . GLY A 1 251 ? -20.225 -16.579 28.339 1.00 34.59 251 GLY A CA 1
ATOM 1924 C C . GLY A 1 251 ? -20.574 -18.057 28.265 1.00 34.59 251 GLY A C 1
ATOM 1925 O O . GLY A 1 251 ? -21.545 -18.385 27.553 1.00 34.59 251 GLY A O 1
#

InterPro domains:
  IPR007312 Phosphoesterase [PF04185] (1-241)
  IPR007312 Phosphoesterase [PTHR31956] (1-210)
  IPR017850 Alkaline-phosphatase-like, core domain superfamily [G3DSA:3.40.720.10] (1-64)
  IPR017850 Alkaline-phosphatase-like, core domain superfamily [G3DSA:3.40.720.10] (74-244)

Secondary structure (DSSP, 8-state):
-----TTTSHHHHHHHHHS---TT---SSSS-HHHHHHHHHHS---TT-TTS----S--SS---S-B-S--HHHHHHHTT--EEEEEE-TTGGGG-STTTSSTGGGGBGGGGSTTSHIIIIIIS-EETHHHHHHHHTT---SEEEEE--GGGTT-TTS-HHHHHHHHHHHHHHHHT-HHHHTT-------SS-TT---SSPPP-PPTT-TTSB-TT---GGGSTT-TT--SS-B---PPPP--PPP-----